Protein AF-A0A1M5IDE4-F1 (afdb_monomer_lite)

InterPro domains:
  IPR010998 Integrase/recombinase, N-terminal [G3DSA:1.10.150.130] (1-91)
  IPR011010 DNA breaking-rejoining enzyme, catalytic core [SSF56349] (4-149)

Secondary structure (DSSP, 8-state):
---BHHHHHHHHHH-SSSTTTTS-HHHHHHHHHHHHHHHHHHTTSBGGG--HHHHHHHHHHHTTTT-HHHHHHHHHHHHHHHHHHHHTS--HHHHHHHHHHHT-----PPPP-----HHHHHHHHHHHHHTT--HHHHHHHHHHHHS---HHHHH-EEEEGGG--SS---EETTEEEESS-BGGGB-TT-EEEEEETTTTEEEEEEGGG-HHHHHHHHHHTTS-GGG--GGGS-SSSBS-B-TTTSSBPPHHHHHHHHHHHHHHTT--TT--GGGGGGSEEEEEETTEEEEEE--PPTT----

pLDDT: mean 89.07, std 15.91, range [25.56, 98.5]

Radius of gyration: 23.45 Å; chains: 1; bounding box: 54×48×67 Å

Sequence (303 aa):
MALTIADLVAEYMADQDSTFQSLSYKVRVNNGRYLSRIARERGAMLVSDIKRRTLMHWYRQWSKEGKLPTGQAFVGQLRSIFRYGSLYLENVDCHRLSLILDGLKLEVSKARTVRMTSAQAEDIRNTARDVFGLDSIALAQAFQFELLLRQKDVIGEWIPEAEARNAEKIILNGRAWTAGLRWEEIDADLILRHATSARERHIEVDLKRAPMVLKELALLANVQVPALERTHLPASGPIILCELNAWPWFGFKFRRKWRHIADHVGVPRDIKNMDSRAGAKVVRIAGRDIRVFERHRPGQRHA

Organism: NCBI:txid1437360

Structure (mmCIF, N/CA/C/O backbone):
data_AF-A0A1M5IDE4-F1
#
_entry.id   AF-A0A1M5IDE4-F1
#
loop_
_atom_site.group_PDB
_atom_s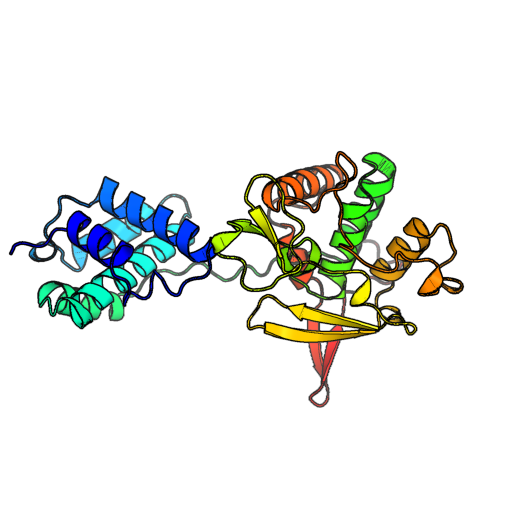ite.id
_atom_site.type_symbol
_atom_site.label_atom_id
_atom_site.label_alt_id
_atom_site.label_comp_id
_atom_site.label_asym_id
_atom_site.label_entity_id
_atom_site.label_seq_id
_atom_site.pdbx_PDB_ins_code
_atom_site.Cartn_x
_atom_site.Cartn_y
_atom_site.Cartn_z
_atom_site.occupancy
_atom_site.B_iso_or_equiv
_atom_site.auth_seq_id
_atom_site.auth_comp_id
_atom_site.auth_asym_id
_atom_site.auth_atom_id
_atom_site.pdbx_PDB_model_num
ATOM 1 N N . MET A 1 1 ? -25.398 -6.811 31.374 1.00 60.44 1 MET A N 1
ATOM 2 C CA . MET A 1 1 ? -24.128 -7.511 31.670 1.00 60.44 1 MET A CA 1
ATOM 3 C C . MET A 1 1 ? -22.999 -6.498 31.678 1.00 60.44 1 MET A C 1
ATOM 5 O O . MET A 1 1 ? -23.071 -5.531 30.928 1.00 60.44 1 MET A O 1
ATOM 9 N N . ALA A 1 2 ? -22.008 -6.677 32.551 1.00 83.69 2 ALA A N 1
ATOM 10 C CA . ALA A 1 2 ? -20.840 -5.806 32.596 1.00 83.69 2 ALA A CA 1
ATOM 11 C C . ALA A 1 2 ? -19.947 -6.129 31.388 1.00 83.69 2 ALA A C 1
ATOM 13 O O . ALA A 1 2 ? -19.361 -7.204 31.330 1.00 83.69 2 ALA A O 1
ATOM 14 N N . LEU A 1 3 ? -19.920 -5.234 30.400 1.00 94.94 3 LEU A N 1
ATOM 15 C CA . LEU A 1 3 ? -19.194 -5.433 29.147 1.00 94.94 3 LEU A CA 1
ATOM 16 C C . LEU A 1 3 ? -17.729 -5.027 29.330 1.00 94.94 3 LEU A C 1
ATOM 18 O O . LEU A 1 3 ? -17.458 -3.905 29.771 1.00 94.94 3 LEU A O 1
ATOM 22 N N . THR A 1 4 ? -16.786 -5.905 28.989 1.00 98.19 4 THR A N 1
ATOM 23 C CA . THR A 1 4 ? -15.357 -5.565 28.974 1.00 98.19 4 THR A CA 1
ATOM 24 C C . THR A 1 4 ? -14.901 -5.092 27.591 1.00 98.19 4 THR A C 1
ATOM 26 O O . THR A 1 4 ? -15.592 -5.247 26.583 1.00 98.19 4 THR A O 1
ATOM 29 N N . ILE A 1 5 ? -13.699 -4.516 27.513 1.00 98.12 5 ILE A N 1
ATOM 30 C CA . ILE A 1 5 ? -13.078 -4.177 26.224 1.00 98.12 5 ILE A CA 1
ATOM 31 C C . ILE A 1 5 ? -12.775 -5.428 25.393 1.00 98.12 5 ILE A C 1
ATOM 33 O O . ILE A 1 5 ? -12.861 -5.365 24.167 1.00 98.12 5 ILE A O 1
ATOM 37 N N . ALA A 1 6 ? -12.402 -6.542 26.028 1.00 98.06 6 ALA A N 1
ATOM 38 C CA . ALA A 1 6 ? -12.144 -7.788 25.312 1.00 98.06 6 ALA A CA 1
ATOM 39 C C . ALA A 1 6 ? -13.419 -8.315 24.643 1.00 98.06 6 ALA A C 1
ATOM 41 O O . ALA A 1 6 ? -13.372 -8.637 23.456 1.00 98.06 6 ALA A O 1
ATOM 42 N N . ASP A 1 7 ? -14.538 -8.310 25.370 1.00 97.69 7 ASP A N 1
ATOM 43 C CA . ASP A 1 7 ? -15.842 -8.745 24.857 1.00 97.69 7 ASP A CA 1
ATOM 44 C C . ASP A 1 7 ? -16.267 -7.877 23.670 1.00 97.69 7 ASP A C 1
ATOM 46 O O . ASP A 1 7 ? -16.535 -8.386 22.585 1.00 97.69 7 ASP A O 1
ATOM 50 N N . LEU A 1 8 ? -16.198 -6.549 23.824 1.00 97.62 8 LEU A N 1
ATOM 51 C CA . LEU A 1 8 ? -16.578 -5.614 22.767 1.00 97.62 8 LEU A CA 1
ATOM 52 C C . LEU A 1 8 ? -15.719 -5.769 21.499 1.00 97.62 8 LEU A C 1
ATOM 54 O O . LEU A 1 8 ? -16.224 -5.648 20.383 1.00 97.62 8 LEU A O 1
ATOM 58 N N . VAL A 1 9 ? -14.414 -6.021 21.649 1.00 98.31 9 VAL A N 1
ATOM 59 C CA . VAL A 1 9 ? -13.530 -6.295 20.506 1.00 98.31 9 VAL A CA 1
ATOM 60 C C . VAL A 1 9 ? -13.901 -7.615 19.832 1.00 98.31 9 VAL A C 1
ATOM 62 O O . VAL A 1 9 ? -13.928 -7.666 18.602 1.00 98.31 9 VAL A O 1
ATOM 65 N N . ALA A 1 10 ? -14.163 -8.666 20.613 1.00 97.81 10 ALA A N 1
ATOM 66 C CA . ALA A 1 10 ? -14.532 -9.975 20.089 1.00 97.81 10 ALA A CA 1
ATOM 67 C C . ALA A 1 10 ? -15.847 -9.906 19.302 1.00 97.81 10 ALA A C 1
ATOM 69 O O . ALA A 1 10 ? -15.882 -10.355 18.157 1.00 97.81 10 ALA A O 1
ATOM 70 N N . GLU A 1 11 ? -16.874 -9.263 19.860 1.00 97.31 11 GLU A N 1
ATOM 71 C CA . GLU A 1 11 ? -18.164 -9.068 19.193 1.00 97.31 11 GLU A CA 1
ATOM 72 C C . GLU A 1 11 ? -18.013 -8.247 17.909 1.00 97.31 11 GLU A C 1
ATOM 74 O O . GLU A 1 11 ? -18.415 -8.703 16.843 1.00 97.31 11 GLU A O 1
ATOM 79 N N . TYR A 1 12 ? -17.321 -7.102 17.957 1.00 98.00 12 TYR A N 1
ATOM 80 C CA . TYR A 1 12 ? -17.088 -6.277 16.765 1.00 98.00 12 TYR A CA 1
ATOM 81 C C . TYR A 1 12 ? -16.360 -7.032 15.641 1.00 98.00 12 TYR A C 1
ATOM 83 O O . TYR A 1 12 ? -16.606 -6.790 14.460 1.00 98.00 12 TYR A O 1
ATOM 91 N N . MET A 1 13 ? -15.432 -7.929 15.979 1.00 97.25 13 MET A N 1
ATOM 92 C CA . MET A 1 13 ? -14.679 -8.702 14.988 1.00 97.25 13 MET A CA 1
ATOM 93 C C . MET A 1 13 ? -15.433 -9.923 14.449 1.00 97.25 13 MET A C 1
ATOM 95 O O . MET A 1 13 ? -15.042 -10.428 13.395 1.00 97.25 13 MET A O 1
ATOM 99 N N . ALA A 1 14 ? -16.448 -10.414 15.162 1.00 96.38 14 ALA A N 1
ATOM 100 C CA . ALA A 1 14 ? -17.212 -11.607 14.802 1.00 96.38 14 ALA A CA 1
ATOM 101 C C . ALA A 1 14 ? -18.548 -11.280 14.121 1.00 96.38 14 ALA A C 1
ATOM 103 O O . ALA A 1 14 ? -18.987 -12.044 13.264 1.00 96.38 14 ALA A O 1
ATOM 104 N N . ASP A 1 15 ? -19.167 -10.152 14.471 1.00 95.69 15 ASP A N 1
ATOM 105 C CA . ASP A 1 15 ? -20.453 -9.734 13.918 1.00 95.69 15 ASP A CA 1
ATOM 106 C C . ASP A 1 15 ? -20.342 -9.460 12.406 1.00 95.69 15 ASP A C 1
ATOM 108 O O . ASP A 1 15 ? -19.394 -8.814 11.946 1.00 95.69 15 ASP A O 1
ATOM 112 N N . GLN A 1 16 ? -21.303 -9.993 11.645 1.00 93.88 16 GLN A N 1
ATOM 113 C CA . GLN A 1 16 ? -21.425 -9.860 10.194 1.00 93.88 16 GLN A CA 1
ATOM 114 C C . GLN A 1 16 ? -21.826 -8.446 9.764 1.00 93.88 16 GLN A C 1
ATOM 116 O O . GLN A 1 16 ? -21.365 -7.977 8.721 1.00 93.88 16 GLN A O 1
ATOM 121 N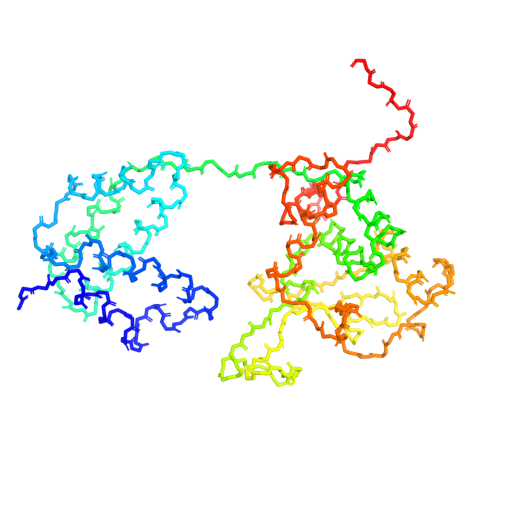 N . ASP A 1 17 ? -22.610 -7.752 10.590 1.00 91.75 17 ASP A N 1
ATOM 122 C CA . ASP A 1 17 ? -23.108 -6.400 10.320 1.00 91.75 17 ASP A CA 1
ATOM 123 C C . ASP A 1 17 ? -22.104 -5.314 10.733 1.00 91.75 17 ASP A C 1
ATOM 125 O O . ASP A 1 17 ? -22.250 -4.123 10.429 1.00 91.75 17 ASP A O 1
ATOM 129 N N . SER A 1 18 ? -21.020 -5.713 11.399 1.00 94.94 18 SER A N 1
ATOM 130 C CA . SER A 1 18 ? -19.983 -4.789 11.819 1.00 94.94 18 SER A CA 1
ATOM 131 C C . SER A 1 18 ? -19.214 -4.218 10.623 1.00 94.94 18 SER A C 1
ATOM 133 O O . SER A 1 18 ? -18.917 -4.874 9.616 1.00 94.94 18 SER A O 1
ATOM 135 N N . THR A 1 19 ? -18.773 -2.965 10.759 1.00 93.25 19 THR A N 1
ATOM 136 C CA . THR A 1 19 ? -17.941 -2.332 9.729 1.00 93.25 19 THR A CA 1
ATOM 137 C C . THR A 1 19 ? -16.583 -3.011 9.558 1.00 93.25 19 THR A C 1
ATOM 139 O O . THR A 1 19 ? -15.902 -2.721 8.580 1.00 93.25 19 THR A O 1
ATOM 142 N N . PHE A 1 20 ? -16.183 -3.924 10.450 1.00 95.38 20 PHE A N 1
ATOM 143 C CA . PHE A 1 20 ? -14.960 -4.707 10.310 1.00 95.38 20 PHE A CA 1
ATOM 144 C C . PHE A 1 20 ? -15.027 -5.679 9.126 1.00 95.38 20 PHE A C 1
ATOM 146 O O . PHE A 1 20 ? -14.033 -5.820 8.408 1.00 95.38 20 PHE A O 1
ATOM 153 N N . GLN A 1 21 ? -16.183 -6.311 8.890 1.00 92.88 21 GLN A N 1
ATOM 154 C CA . GLN A 1 21 ? -16.330 -7.332 7.844 1.00 92.88 21 GLN A CA 1
ATOM 155 C C . GLN A 1 21 ? -16.326 -6.741 6.438 1.00 92.88 21 GLN A C 1
ATOM 157 O O . GLN A 1 21 ? -15.801 -7.350 5.507 1.00 92.88 21 GLN A O 1
ATOM 162 N N . SER A 1 22 ? -16.835 -5.516 6.286 1.00 89.94 22 SER A N 1
ATOM 163 C CA . SER A 1 22 ? -16.846 -4.803 5.002 1.00 89.94 22 SER A CA 1
ATOM 164 C C . SER A 1 22 ? -15.476 -4.241 4.594 1.00 89.94 22 SER A C 1
ATOM 166 O O . SER A 1 22 ? -15.304 -3.777 3.464 1.00 89.94 22 SER A O 1
ATOM 168 N N . LEU A 1 23 ? -14.470 -4.291 5.477 1.00 91.19 23 LEU A N 1
ATOM 169 C CA . LEU A 1 23 ? -13.113 -3.852 5.158 1.00 91.19 23 LEU A CA 1
ATOM 170 C C . LEU A 1 23 ? -12.451 -4.790 4.148 1.00 91.19 23 LEU A C 1
ATOM 172 O O . LEU A 1 23 ? -12.549 -6.014 4.239 1.00 91.19 23 LEU A O 1
ATOM 176 N N . SER A 1 24 ? -11.647 -4.213 3.252 1.00 87.69 24 SER A N 1
ATOM 177 C CA . SER A 1 24 ? -10.753 -5.009 2.412 1.00 87.69 24 SER A CA 1
ATOM 178 C C . SER A 1 24 ? -9.783 -5.825 3.268 1.00 87.69 24 SER A C 1
ATOM 180 O O . SER A 1 24 ? -9.351 -5.364 4.331 1.00 87.69 24 SER A O 1
ATOM 182 N N . TYR A 1 25 ? -9.379 -7.003 2.778 1.00 90.25 25 TYR A N 1
ATOM 183 C CA . TYR A 1 25 ? -8.511 -7.944 3.497 1.00 90.25 25 TYR A CA 1
ATOM 184 C C . TYR A 1 25 ? -7.349 -7.260 4.226 1.00 90.25 25 TYR A C 1
ATOM 186 O O . TYR A 1 25 ? -7.129 -7.449 5.423 1.00 90.25 25 TYR A O 1
ATOM 194 N N . LYS A 1 26 ? -6.599 -6.408 3.515 1.00 88.50 26 LYS A N 1
ATOM 195 C CA . LYS A 1 26 ? -5.411 -5.762 4.078 1.00 88.50 26 LYS A CA 1
ATOM 196 C C . LYS A 1 26 ? -5.749 -4.799 5.212 1.00 88.50 26 LYS A C 1
ATOM 198 O O . LYS A 1 26 ? -5.001 -4.726 6.189 1.00 88.50 26 LYS A O 1
ATOM 203 N N . VAL A 1 27 ? -6.842 -4.052 5.070 1.00 90.69 27 VAL A N 1
ATOM 204 C CA . VAL A 1 27 ? -7.313 -3.120 6.097 1.00 90.69 27 VAL A CA 1
ATOM 205 C C . VAL A 1 27 ? -7.837 -3.907 7.295 1.00 90.69 27 VAL A C 1
ATOM 207 O O . VAL A 1 27 ? -7.457 -3.589 8.419 1.00 90.69 27 VAL A O 1
ATOM 210 N N . ARG A 1 28 ? -8.582 -4.993 7.063 1.00 94.69 28 ARG A N 1
ATOM 211 C CA . ARG A 1 28 ? -9.085 -5.888 8.110 1.00 94.69 28 ARG A CA 1
ATOM 212 C C . ARG A 1 28 ? -7.956 -6.525 8.921 1.00 94.69 28 ARG A C 1
ATOM 214 O O . ARG A 1 28 ? -7.947 -6.409 10.141 1.00 94.69 28 ARG A O 1
ATOM 221 N N . VAL A 1 29 ? -6.932 -7.085 8.270 1.00 93.94 29 VAL A N 1
ATOM 222 C CA . VAL A 1 29 ? -5.743 -7.643 8.949 1.00 93.94 29 VAL A CA 1
ATOM 223 C C . VAL A 1 29 ? -5.002 -6.581 9.766 1.00 93.94 29 VAL A C 1
ATOM 225 O O . VAL A 1 29 ? -4.573 -6.847 10.890 1.00 93.94 29 VAL A O 1
ATOM 228 N N . ASN A 1 30 ? -4.824 -5.376 9.219 1.00 93.44 30 ASN A N 1
ATOM 229 C CA . ASN A 1 30 ? -4.139 -4.299 9.932 1.00 93.44 30 ASN A CA 1
ATOM 230 C C . ASN A 1 30 ? -4.941 -3.832 11.155 1.00 93.44 30 ASN A C 1
ATOM 232 O O . ASN A 1 30 ? -4.374 -3.737 12.241 1.00 93.44 30 ASN A O 1
ATOM 236 N N . ASN A 1 31 ? -6.241 -3.582 10.994 1.00 95.75 31 ASN A N 1
ATOM 237 C CA . ASN A 1 31 ? -7.128 -3.177 12.085 1.00 95.75 31 ASN A CA 1
ATOM 238 C C . ASN A 1 31 ? -7.228 -4.274 13.148 1.00 95.75 31 ASN A C 1
ATOM 240 O O . ASN A 1 31 ? -7.077 -3.981 14.330 1.00 95.75 31 ASN A O 1
ATOM 244 N N . GLY A 1 32 ? -7.348 -5.537 12.731 1.00 97.12 32 GLY A N 1
ATOM 245 C CA . GLY A 1 32 ? -7.354 -6.702 13.613 1.00 97.12 32 GLY A CA 1
ATOM 246 C C . GLY A 1 32 ? -6.128 -6.746 14.524 1.00 97.12 32 GLY A C 1
ATOM 247 O O . GLY A 1 32 ? -6.265 -6.929 15.724 1.00 97.12 32 GLY A O 1
ATOM 248 N N . ARG A 1 33 ? -4.924 -6.450 14.011 1.00 96.94 33 ARG A N 1
ATOM 249 C CA . ARG A 1 33 ? -3.708 -6.372 14.848 1.00 96.94 33 ARG A CA 1
ATOM 250 C C . ARG A 1 33 ? -3.787 -5.291 15.928 1.00 96.94 33 ARG A C 1
ATOM 252 O O . ARG A 1 33 ? -3.301 -5.512 17.036 1.00 96.94 33 ARG A O 1
ATOM 259 N N . TYR A 1 34 ? -4.360 -4.128 15.616 1.00 97.56 34 TYR A N 1
ATOM 260 C CA . TYR A 1 34 ? -4.569 -3.074 16.611 1.00 97.56 34 TYR A CA 1
ATOM 261 C C . TYR A 1 34 ? -5.622 -3.489 17.642 1.00 97.56 34 TYR A C 1
ATOM 263 O O . TYR A 1 34 ? -5.378 -3.335 18.835 1.00 97.56 34 TYR A O 1
ATOM 271 N N . LEU A 1 35 ? -6.739 -4.065 17.197 1.00 98.19 35 LEU A N 1
ATOM 272 C CA . LEU A 1 35 ? -7.820 -4.558 18.053 1.00 98.19 35 LEU A CA 1
ATOM 273 C C . LEU A 1 35 ? -7.338 -5.660 19.004 1.00 98.19 35 LEU A C 1
ATOM 275 O O . LEU A 1 35 ? -7.503 -5.530 20.214 1.00 98.19 35 LEU A O 1
ATOM 279 N N . SER A 1 36 ? -6.630 -6.676 18.501 1.00 97.88 36 SER A N 1
ATOM 280 C CA . SER A 1 36 ? -6.033 -7.728 19.336 1.00 97.88 36 SER A CA 1
ATOM 281 C C . SER A 1 36 ? -5.052 -7.158 20.359 1.00 97.88 36 SER A C 1
ATOM 283 O O . SER A 1 36 ? -4.966 -7.643 21.485 1.00 97.88 36 SER A O 1
ATOM 285 N N . ARG A 1 37 ? -4.308 -6.106 19.999 1.00 97.81 37 ARG A N 1
ATOM 286 C CA . ARG A 1 37 ? -3.399 -5.439 20.932 1.00 97.81 37 ARG A CA 1
ATOM 287 C C . ARG A 1 37 ? -4.147 -4.623 21.992 1.00 97.81 37 ARG A C 1
ATOM 289 O O . ARG A 1 37 ? -3.724 -4.658 23.144 1.00 97.81 37 ARG A O 1
ATOM 296 N N . ILE A 1 38 ? -5.249 -3.955 21.641 1.00 98.00 38 ILE A N 1
ATOM 297 C CA . ILE A 1 38 ? -6.144 -3.297 22.610 1.00 98.00 38 ILE A CA 1
ATOM 298 C C . ILE A 1 38 ? -6.707 -4.335 23.584 1.00 98.00 38 ILE A C 1
ATOM 300 O O . ILE A 1 38 ? -6.569 -4.152 24.790 1.00 98.00 38 ILE A O 1
ATOM 304 N N . ALA A 1 39 ? -7.267 -5.436 23.079 1.00 97.81 39 ALA A N 1
ATOM 305 C CA . ALA A 1 39 ? -7.816 -6.508 23.906 1.00 97.81 39 ALA A CA 1
ATOM 306 C C . ALA A 1 39 ? -6.749 -7.107 24.837 1.00 97.81 39 ALA A C 1
ATOM 308 O O . ALA A 1 39 ? -6.981 -7.268 26.028 1.00 97.81 39 ALA A O 1
ATOM 309 N N . ARG A 1 40 ? -5.530 -7.342 24.343 1.00 97.75 40 ARG A N 1
ATOM 310 C CA . ARG A 1 40 ? -4.435 -7.848 25.183 1.00 97.75 40 ARG A CA 1
ATOM 311 C C . ARG A 1 40 ? -4.004 -6.864 26.274 1.00 97.75 40 ARG A C 1
ATOM 313 O O . ARG A 1 40 ? -3.716 -7.277 27.387 1.00 97.75 40 ARG A O 1
ATOM 320 N N . GLU A 1 41 ? -3.888 -5.575 25.956 1.00 97.06 41 GLU A N 1
ATOM 321 C CA . GLU A 1 41 ? -3.358 -4.576 26.897 1.00 97.06 41 GLU A CA 1
ATOM 322 C C . GLU A 1 41 ? -4.419 -4.035 27.867 1.00 97.06 41 GLU A C 1
ATOM 324 O O . GLU A 1 41 ? -4.071 -3.611 28.970 1.00 97.06 41 GLU A O 1
ATOM 329 N N . ARG A 1 42 ? -5.688 -3.972 27.447 1.00 97.44 42 ARG A N 1
ATOM 330 C CA . ARG A 1 42 ? -6.784 -3.267 28.139 1.00 97.44 42 ARG A CA 1
ATOM 331 C C . ARG A 1 42 ? -8.072 -4.088 28.250 1.00 97.44 42 ARG A C 1
ATOM 333 O O . ARG A 1 42 ? -9.069 -3.558 28.725 1.00 97.44 42 ARG A O 1
ATOM 340 N N . GLY A 1 43 ? -8.058 -5.353 27.834 1.00 96.31 43 GLY A N 1
ATOM 341 C CA . GLY A 1 43 ? -9.253 -6.183 27.678 1.00 96.31 43 GLY A CA 1
ATOM 342 C C . GLY A 1 43 ? -10.062 -6.392 28.947 1.00 96.31 43 GLY A C 1
ATOM 343 O O . GLY A 1 43 ? -11.276 -6.326 28.876 1.00 96.31 43 GLY A O 1
ATOM 344 N N . ALA A 1 44 ? -9.406 -6.557 30.099 1.00 97.25 44 ALA A N 1
ATOM 345 C CA . ALA A 1 44 ? -10.079 -6.788 31.381 1.00 97.25 44 ALA A CA 1
ATOM 346 C C . ALA A 1 44 ? -10.819 -5.555 31.938 1.00 97.25 44 ALA A C 1
ATOM 348 O O . ALA A 1 44 ? -11.502 -5.655 32.952 1.00 97.25 44 ALA A O 1
ATOM 349 N N . MET A 1 45 ? -10.657 -4.377 31.325 1.00 97.25 45 MET A N 1
ATOM 350 C CA . MET A 1 45 ? -11.317 -3.165 31.798 1.00 97.25 45 MET A CA 1
ATOM 351 C C . MET A 1 45 ? -12.794 -3.174 31.406 1.00 97.25 45 MET A C 1
ATOM 353 O O . MET A 1 45 ? -13.120 -3.349 30.230 1.00 97.25 45 MET A O 1
ATOM 357 N N . LEU A 1 46 ? -13.668 -2.921 32.382 1.00 97.88 46 LEU A N 1
ATOM 358 C CA . LEU A 1 46 ? -15.084 -2.684 32.132 1.00 97.88 46 LEU A CA 1
ATOM 359 C C . LEU A 1 46 ? -15.268 -1.389 31.348 1.00 97.88 46 LEU A C 1
ATOM 361 O O . LEU A 1 46 ? -14.664 -0.361 31.663 1.00 97.88 46 LEU A O 1
ATOM 365 N N . VAL A 1 47 ? -16.138 -1.423 30.343 1.00 97.44 47 VAL A N 1
ATOM 366 C CA . VAL A 1 47 ? -16.457 -0.253 29.516 1.00 97.44 47 VAL A CA 1
ATOM 367 C C . VAL A 1 47 ? -17.024 0.885 30.383 1.00 97.44 47 VAL A C 1
ATOM 369 O O . VAL A 1 47 ? -16.670 2.051 30.184 1.00 97.44 47 VAL A O 1
ATOM 372 N N . SER A 1 48 ? -17.799 0.551 31.419 1.00 97.44 48 SER A N 1
ATOM 373 C CA . SER A 1 48 ? -18.342 1.496 32.405 1.00 97.44 48 SER A CA 1
ATOM 374 C C . SER A 1 48 ? -17.270 2.292 33.157 1.00 97.44 48 SER A C 1
ATOM 376 O O . SER A 1 48 ? -17.450 3.480 33.431 1.00 97.44 48 SER A O 1
ATOM 378 N N . ASP A 1 49 ? -16.111 1.687 33.422 1.00 97.56 49 ASP A N 1
ATOM 379 C CA . ASP A 1 49 ? -15.041 2.304 34.217 1.00 97.56 49 ASP A CA 1
ATOM 380 C C . ASP A 1 49 ? -14.179 3.274 33.400 1.00 97.56 49 ASP A C 1
ATOM 382 O O . ASP A 1 49 ? -13.387 4.059 33.942 1.00 97.56 49 ASP A O 1
ATOM 386 N N . ILE A 1 50 ? -14.330 3.261 32.075 1.00 97.75 50 ILE A N 1
ATOM 387 C CA . ILE A 1 50 ? -13.536 4.094 31.183 1.00 97.75 50 ILE A CA 1
ATOM 388 C C . ILE A 1 50 ? -14.031 5.537 31.255 1.00 97.75 50 ILE A C 1
ATOM 390 O O . ILE A 1 50 ? -15.190 5.874 30.996 1.00 97.75 50 ILE A O 1
ATOM 394 N N . LYS A 1 51 ? -13.096 6.436 31.562 1.00 96.44 51 LYS A N 1
ATOM 395 C CA . LYS A 1 51 ? -13.317 7.883 31.620 1.00 96.44 51 LYS A CA 1
ATOM 396 C C . LYS A 1 51 ? -12.448 8.583 30.582 1.00 96.44 51 LYS A C 1
ATOM 398 O O . LYS A 1 51 ? -11.450 8.046 30.101 1.00 96.44 51 LYS A O 1
ATOM 403 N N . ARG A 1 52 ? -12.750 9.855 30.309 1.00 96.06 52 ARG A N 1
ATOM 404 C CA . ARG A 1 52 ? -11.926 10.715 29.439 1.00 96.06 52 ARG A CA 1
ATOM 405 C C . ARG A 1 52 ? -10.438 10.693 29.816 1.00 96.06 52 ARG A C 1
ATOM 407 O O . ARG A 1 52 ? -9.581 10.645 28.937 1.00 96.06 52 ARG A O 1
ATOM 414 N N . ARG A 1 53 ? -10.125 10.717 31.119 1.00 96.25 53 ARG A N 1
ATOM 415 C CA . ARG A 1 53 ? -8.740 10.661 31.621 1.00 96.25 53 ARG A CA 1
ATOM 416 C C . ARG A 1 53 ? -8.050 9.344 31.253 1.00 96.25 53 ARG A C 1
ATOM 418 O O . ARG A 1 53 ? -6.893 9.381 30.848 1.00 96.25 53 ARG A O 1
ATOM 425 N N . THR A 1 54 ? -8.768 8.224 31.321 1.00 97.06 54 THR A N 1
ATOM 426 C CA . THR A 1 54 ? -8.284 6.897 30.916 1.00 97.06 54 THR A CA 1
ATOM 427 C C . THR A 1 54 ? -7.894 6.885 29.439 1.00 97.06 54 THR A C 1
ATOM 429 O O . THR A 1 54 ? -6.765 6.541 29.100 1.00 97.06 54 THR A O 1
ATOM 432 N N . LEU A 1 55 ? -8.782 7.369 28.564 1.00 96.94 55 LEU A N 1
ATOM 433 C CA . LEU A 1 55 ? -8.538 7.440 27.118 1.00 96.94 55 LEU A CA 1
ATOM 434 C C . LEU A 1 55 ? -7.338 8.335 26.776 1.00 96.94 55 LEU A C 1
ATOM 436 O O . LEU A 1 55 ? -6.491 7.965 25.963 1.00 96.94 55 LEU A O 1
ATOM 440 N N . MET A 1 56 ? -7.222 9.490 27.437 1.00 95.81 56 MET A N 1
ATOM 441 C CA . MET A 1 56 ? -6.084 10.395 27.249 1.00 95.81 56 MET A CA 1
ATOM 442 C C . MET A 1 56 ? -4.769 9.771 27.733 1.00 95.81 56 MET A C 1
ATOM 444 O O . MET A 1 56 ? -3.723 9.957 27.110 1.00 95.81 56 MET A O 1
ATOM 448 N N . HIS A 1 57 ? -4.810 9.011 28.829 1.00 95.75 57 HIS A N 1
ATOM 449 C CA . HIS A 1 57 ? -3.651 8.282 29.328 1.00 95.75 57 HIS A CA 1
ATOM 450 C C . HIS A 1 57 ? -3.192 7.208 28.333 1.00 95.75 57 HIS A C 1
ATOM 452 O O . HIS A 1 57 ? -2.006 7.155 28.005 1.00 95.75 57 HIS A O 1
ATOM 458 N N . TRP A 1 58 ? -4.118 6.414 27.789 1.00 96.56 58 TRP A N 1
ATOM 459 C CA . TRP A 1 58 ? -3.804 5.415 26.764 1.00 96.56 58 TRP A CA 1
ATOM 460 C C . TRP A 1 58 ? -3.227 6.048 25.504 1.00 96.56 58 TRP A C 1
ATOM 462 O O . TRP A 1 58 ? -2.179 5.618 25.026 1.00 96.56 58 TRP A O 1
ATOM 472 N N . TYR A 1 59 ? -3.848 7.125 25.015 1.00 95.69 59 TYR A N 1
ATOM 473 C CA . TYR A 1 59 ? -3.336 7.860 23.865 1.00 95.69 59 TYR A CA 1
ATOM 474 C C . TYR A 1 59 ? -1.889 8.320 24.080 1.00 95.69 59 TYR A C 1
ATOM 476 O O . TYR A 1 59 ? -1.033 8.086 23.224 1.00 95.69 59 TYR A O 1
ATOM 484 N N . ARG A 1 60 ? -1.589 8.926 25.237 1.00 94.81 60 ARG A N 1
ATOM 485 C CA . ARG A 1 60 ? -0.227 9.360 25.580 1.00 94.81 60 ARG A CA 1
ATOM 486 C C . ARG A 1 60 ? 0.746 8.188 25.614 1.00 94.81 60 ARG A C 1
ATOM 488 O O . ARG A 1 60 ? 1.839 8.316 25.078 1.00 94.81 60 ARG A O 1
ATOM 495 N N . GLN A 1 61 ? 0.358 7.053 26.199 1.00 95.50 61 GLN A N 1
ATOM 496 C CA . GLN A 1 61 ? 1.193 5.849 26.243 1.00 95.50 61 GLN A CA 1
ATOM 497 C C . GLN A 1 61 ? 1.501 5.301 24.848 1.00 95.50 61 GLN A C 1
ATOM 499 O O . GLN A 1 61 ? 2.659 5.015 24.549 1.00 95.50 61 GLN A O 1
ATOM 504 N N . TRP A 1 62 ? 0.494 5.190 23.983 1.00 95.62 62 TRP A N 1
ATOM 505 C CA . TRP A 1 62 ? 0.676 4.697 22.618 1.00 95.62 62 TRP A CA 1
ATOM 506 C C . TRP A 1 62 ? 1.418 5.677 21.705 1.00 95.62 62 TRP A C 1
ATOM 508 O O . TRP A 1 62 ? 1.997 5.253 20.706 1.00 95.62 62 TRP A O 1
ATOM 518 N N . SER A 1 63 ? 1.426 6.963 22.057 1.00 94.44 63 SER A N 1
ATOM 519 C CA . SER A 1 63 ? 2.087 8.028 21.295 1.00 94.44 63 SER A CA 1
ATOM 520 C C . SER A 1 63 ? 3.525 8.321 21.730 1.00 94.44 63 SER A C 1
ATOM 522 O O . SER A 1 63 ? 4.183 9.152 21.101 1.00 94.44 63 SER A O 1
ATOM 524 N N . LYS A 1 64 ? 4.029 7.664 22.786 1.00 91.81 64 LYS A N 1
ATOM 525 C CA . LYS A 1 64 ? 5.403 7.853 23.285 1.00 91.81 64 LYS A CA 1
ATOM 526 C C . LYS A 1 64 ? 6.441 7.644 22.176 1.00 91.81 64 LYS A C 1
ATOM 528 O O . LYS A 1 64 ? 6.206 6.893 21.231 1.00 91.81 64 LYS A O 1
ATOM 533 N N . GLU A 1 65 ? 7.601 8.291 22.316 1.00 88.31 65 GLU A N 1
ATOM 534 C CA . GLU A 1 65 ? 8.750 8.143 21.401 1.00 88.31 65 GLU A CA 1
ATOM 535 C C . GLU A 1 65 ? 8.421 8.505 19.939 1.00 88.31 65 GLU A C 1
ATOM 537 O O . GLU A 1 65 ? 8.839 7.831 19.000 1.00 88.31 65 GLU A O 1
ATOM 542 N N . GLY A 1 66 ? 7.608 9.546 19.732 1.00 81.81 66 GLY A N 1
ATOM 543 C CA . GLY A 1 66 ? 7.240 10.013 18.390 1.00 81.81 66 GLY A CA 1
ATOM 544 C C . GLY A 1 6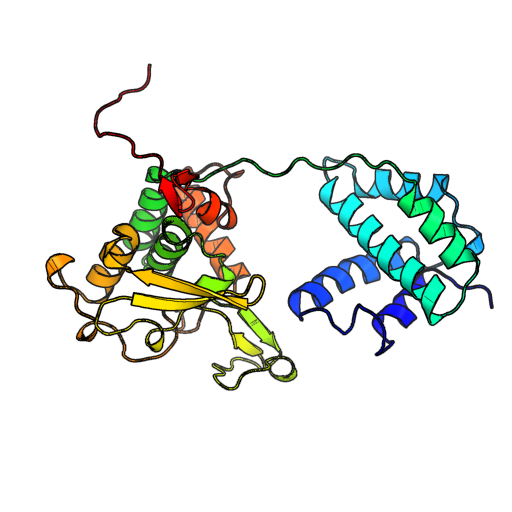6 ? 6.238 9.113 17.655 1.00 81.81 66 GLY A C 1
ATOM 545 O O . GLY A 1 66 ? 6.020 9.277 16.454 1.00 81.81 66 GLY A O 1
ATOM 546 N N . LYS A 1 67 ? 5.576 8.180 18.351 1.00 90.50 67 LYS A N 1
ATOM 547 C CA . LYS A 1 67 ? 4.606 7.236 17.767 1.00 90.50 67 LYS A CA 1
ATOM 548 C C . LYS A 1 67 ? 3.188 7.814 17.680 1.00 90.50 67 LYS A C 1
ATOM 550 O O . LYS A 1 67 ? 2.217 7.062 17.743 1.00 90.50 67 LYS A O 1
ATOM 555 N N . LEU A 1 68 ? 3.051 9.125 17.460 1.00 92.69 68 LEU A N 1
ATOM 556 C CA . LEU A 1 68 ? 1.755 9.803 17.286 1.00 92.69 68 LEU A CA 1
ATOM 557 C C . LEU A 1 68 ? 0.824 9.077 16.289 1.00 92.69 68 LEU A C 1
ATOM 559 O O . LEU A 1 68 ? -0.319 8.808 16.659 1.00 92.69 68 LEU A O 1
ATOM 563 N N . PRO A 1 69 ? 1.280 8.633 15.093 1.00 91.06 69 PRO A N 1
ATOM 564 C CA . PRO A 1 69 ? 0.416 7.887 14.171 1.00 91.06 69 PRO A CA 1
ATOM 565 C C . PRO A 1 69 ? -0.123 6.575 14.755 1.00 91.06 69 PRO A C 1
ATOM 567 O O . PRO A 1 69 ? -1.228 6.146 14.432 1.00 91.06 69 PRO A O 1
ATOM 570 N N . THR A 1 70 ? 0.653 5.925 15.627 1.00 93.69 70 THR A N 1
ATOM 571 C CA . THR A 1 70 ? 0.240 4.683 16.291 1.00 93.69 70 THR A CA 1
ATOM 572 C C . THR A 1 70 ? -0.838 4.967 17.330 1.00 93.69 70 THR A C 1
ATOM 574 O O . THR A 1 70 ? -1.862 4.289 17.334 1.00 93.69 70 THR A O 1
ATOM 577 N N . GLY A 1 71 ? -0.653 5.995 18.166 1.00 94.81 71 GLY A N 1
ATOM 578 C CA . GLY A 1 71 ? -1.676 6.430 19.120 1.00 94.81 71 GLY A CA 1
ATOM 579 C C . GLY A 1 71 ? -2.986 6.825 18.438 1.00 94.81 71 GLY A C 1
ATOM 580 O O . GLY A 1 71 ? -4.059 6.418 18.880 1.00 94.81 71 GLY A O 1
ATOM 581 N N . GLN A 1 72 ? -2.907 7.534 17.310 1.00 92.88 72 GLN A N 1
ATOM 582 C CA . GLN A 1 72 ? -4.074 7.863 16.490 1.00 92.88 72 GLN A CA 1
ATOM 583 C C . GLN A 1 72 ? -4.777 6.621 15.937 1.00 92.88 72 GLN A C 1
ATOM 585 O O . GLN A 1 72 ? -6.004 6.551 15.985 1.00 92.88 72 GLN A O 1
ATOM 590 N N . ALA A 1 73 ? -4.023 5.638 15.434 1.00 94.19 73 ALA A N 1
ATOM 591 C CA . ALA A 1 73 ? -4.595 4.398 14.918 1.00 94.19 73 ALA A CA 1
ATOM 592 C C . ALA A 1 73 ? -5.374 3.645 16.006 1.00 94.19 73 ALA A C 1
ATOM 594 O O . ALA A 1 73 ? -6.498 3.209 15.756 1.00 94.19 73 ALA A O 1
ATOM 595 N N . PHE A 1 74 ? -4.826 3.560 17.223 1.00 97.06 74 PHE A N 1
ATOM 596 C CA . PHE A 1 74 ? -5.523 2.953 18.356 1.00 97.06 74 PHE A CA 1
ATOM 597 C C . PHE A 1 74 ? -6.795 3.703 18.743 1.00 97.06 74 PHE A C 1
ATOM 599 O O . PHE A 1 74 ? -7.832 3.072 18.926 1.00 97.06 74 PHE A O 1
ATOM 606 N N . VAL A 1 75 ? -6.757 5.037 18.816 1.00 95.69 75 VAL A N 1
ATOM 607 C CA . VAL A 1 75 ? -7.975 5.817 19.086 1.00 95.69 75 VAL A CA 1
ATOM 608 C C . VAL A 1 75 ? -9.006 5.639 17.971 1.00 95.69 75 VAL A C 1
ATOM 610 O O . VAL A 1 75 ? -10.194 5.533 18.258 1.00 95.69 75 VAL A O 1
ATOM 613 N N . GLY A 1 76 ? -8.578 5.539 16.711 1.00 95.38 76 GLY A N 1
ATOM 614 C CA . GLY A 1 76 ? -9.465 5.206 15.596 1.00 95.38 76 GLY A CA 1
ATOM 615 C C . GLY A 1 76 ? -10.162 3.851 15.773 1.00 95.38 76 GLY A C 1
ATOM 616 O O . GLY A 1 76 ? -11.361 3.742 15.511 1.00 95.38 76 GLY A O 1
ATOM 617 N N . GLN A 1 77 ? -9.453 2.838 16.282 1.00 97.62 77 GLN A N 1
ATOM 618 C CA . GLN A 1 77 ? -10.071 1.550 16.617 1.00 97.62 77 GLN A CA 1
ATOM 619 C C . GLN A 1 77 ? -11.027 1.662 17.807 1.00 97.62 77 GLN A C 1
ATOM 621 O O . GLN A 1 77 ? -12.128 1.130 17.729 1.00 97.62 77 GLN A O 1
ATOM 626 N N . LEU A 1 78 ? -10.666 2.407 18.861 1.00 97.81 78 LEU A N 1
ATOM 627 C CA . LEU A 1 78 ? -11.565 2.663 19.995 1.00 97.81 78 LEU A CA 1
ATOM 628 C C . LEU A 1 78 ? -12.867 3.339 19.547 1.00 97.81 78 LEU A C 1
ATOM 630 O O . LEU A 1 78 ? -13.946 2.923 19.954 1.00 97.81 78 LEU A O 1
ATOM 634 N N . ARG A 1 79 ? -12.780 4.333 18.654 1.00 96.88 79 ARG A N 1
ATOM 635 C CA . ARG A 1 79 ? -13.966 4.953 18.044 1.00 96.88 79 ARG A CA 1
ATOM 636 C C . ARG A 1 79 ? -14.819 3.935 17.296 1.00 96.88 79 ARG A C 1
ATOM 638 O O . ARG A 1 79 ? -16.037 3.984 17.401 1.00 96.88 79 ARG A O 1
ATOM 645 N N . SER A 1 80 ? -14.188 3.025 16.557 1.00 96.56 80 SER A N 1
ATOM 646 C CA . SER A 1 80 ? -14.903 2.006 15.783 1.00 96.56 80 SER A CA 1
ATOM 647 C C . SER A 1 80 ? -15.669 1.048 16.700 1.00 96.56 80 SER A C 1
ATOM 649 O O . SER A 1 80 ? -16.869 0.873 16.511 1.00 96.56 80 SER A O 1
ATOM 651 N N . ILE A 1 81 ? -15.017 0.509 17.738 1.00 97.75 81 ILE A N 1
ATOM 652 C CA . ILE A 1 81 ? -15.655 -0.451 18.652 1.00 97.75 81 ILE A CA 1
ATOM 653 C C . ILE A 1 81 ? -16.708 0.200 19.557 1.00 97.75 81 ILE A C 1
ATOM 655 O O . ILE A 1 81 ? -17.757 -0.392 19.771 1.00 97.75 81 ILE A O 1
ATOM 659 N N . PHE A 1 82 ? -16.498 1.428 20.052 1.00 98.12 82 PHE A N 1
ATOM 660 C CA . PHE A 1 82 ? -17.510 2.105 20.877 1.00 98.12 82 PHE A CA 1
ATOM 661 C C . PHE A 1 82 ? -18.705 2.569 20.053 1.00 98.12 82 PHE A C 1
ATOM 663 O O . PHE A 1 82 ? -19.836 2.482 20.523 1.00 98.12 82 PHE A O 1
ATOM 670 N N . ARG A 1 83 ? -18.489 2.996 18.804 1.00 96.94 83 ARG A N 1
ATOM 671 C CA . ARG A 1 83 ? -19.601 3.285 17.898 1.00 96.94 83 ARG A CA 1
ATOM 672 C C . ARG A 1 83 ? -20.396 2.019 17.591 1.00 96.94 83 ARG A C 1
ATOM 674 O O . ARG A 1 83 ? -21.618 2.074 17.605 1.00 96.94 83 ARG A O 1
ATOM 681 N N . TYR A 1 84 ? -19.718 0.895 17.358 1.00 97.31 84 TYR A N 1
ATOM 682 C CA . TYR A 1 84 ? -20.376 -0.399 17.197 1.00 97.31 84 TYR A CA 1
ATOM 683 C C . TYR A 1 84 ? -21.202 -0.765 18.439 1.00 97.31 84 TYR A C 1
ATOM 685 O O . TYR A 1 84 ? -22.410 -0.940 18.328 1.00 97.31 84 TYR A O 1
ATOM 693 N N . GLY A 1 85 ? -20.597 -0.757 19.630 1.00 97.12 85 GLY A N 1
ATOM 694 C CA . GLY A 1 85 ? -21.304 -1.076 20.873 1.00 97.12 85 GLY A CA 1
ATOM 695 C C . GLY A 1 85 ? -22.455 -0.118 21.189 1.00 97.12 85 GLY A C 1
ATOM 696 O O . GLY A 1 85 ? -23.445 -0.518 21.788 1.00 97.12 85 GLY A O 1
ATOM 697 N N . SER A 1 86 ? -22.368 1.143 20.758 1.00 97.12 86 SER A N 1
ATOM 698 C CA . SER A 1 86 ? -23.467 2.100 20.901 1.00 97.12 86 SER A CA 1
ATOM 699 C C . SER A 1 86 ? -24.627 1.820 19.949 1.00 97.12 86 SER A C 1
ATOM 701 O O . SER A 1 86 ? -25.761 2.068 20.336 1.00 97.12 86 SER A O 1
ATOM 703 N N . LEU A 1 87 ? -24.349 1.429 18.702 1.00 95.69 87 LEU A N 1
ATOM 704 C CA . LEU A 1 87 ? -25.361 1.348 17.642 1.00 95.69 87 LEU A CA 1
ATOM 705 C C . LEU A 1 87 ? -25.969 -0.048 17.496 1.00 95.69 87 LEU A C 1
ATOM 707 O O . LEU A 1 87 ? -27.143 -0.142 17.174 1.00 95.69 87 LEU A O 1
ATOM 711 N N . TYR A 1 88 ? -25.180 -1.100 17.712 1.00 95.75 88 TYR A N 1
ATOM 712 C CA . TYR A 1 88 ? -25.597 -2.489 17.491 1.00 95.75 88 TYR A CA 1
ATOM 713 C C . TYR A 1 88 ? -25.881 -3.234 18.797 1.00 95.75 88 TYR A C 1
ATOM 715 O O . TYR A 1 88 ? -26.767 -4.077 18.836 1.00 95.75 88 TYR A O 1
ATOM 723 N N . LEU A 1 89 ? -25.168 -2.901 19.879 1.00 95.62 89 LEU A N 1
ATOM 724 C CA . LEU A 1 89 ? -25.405 -3.495 21.206 1.00 95.62 89 LEU A CA 1
ATOM 725 C C . LEU A 1 89 ? -26.244 -2.597 22.122 1.00 95.62 89 LEU A C 1
ATOM 727 O O . LEU A 1 89 ? -26.470 -2.947 23.279 1.00 95.62 89 LEU A O 1
ATOM 731 N N . GLU A 1 90 ? -26.614 -1.405 21.640 1.00 95.62 90 GLU A N 1
ATOM 732 C CA . GLU A 1 90 ? -27.375 -0.386 22.378 1.00 95.62 90 GLU A CA 1
ATOM 733 C C . GLU A 1 90 ? -26.796 -0.077 23.775 1.00 95.62 90 GLU A C 1
ATOM 735 O O . GLU A 1 90 ? -27.493 0.276 24.728 1.00 95.62 90 GLU A O 1
ATOM 740 N N . ASN A 1 91 ? -25.473 -0.205 23.923 1.00 96.94 91 ASN A N 1
ATOM 741 C CA . ASN A 1 91 ? -24.815 -0.070 25.211 1.00 96.94 91 ASN A CA 1
ATOM 742 C C . ASN A 1 91 ? -24.592 1.410 25.571 1.00 96.94 91 ASN A C 1
ATOM 744 O O . ASN A 1 91 ? -23.852 2.138 24.898 1.00 96.94 91 ASN A O 1
ATOM 748 N N . VAL A 1 92 ? -25.181 1.842 26.690 1.00 97.00 92 VAL A N 1
ATOM 749 C CA . VAL A 1 92 ? -25.148 3.238 27.165 1.00 97.00 92 VAL A CA 1
ATOM 750 C C . VAL A 1 92 ? -23.725 3.740 27.439 1.00 97.00 92 VAL A C 1
ATOM 752 O O . VAL A 1 92 ? -23.401 4.891 27.136 1.00 97.00 92 VAL A O 1
ATOM 755 N N . ASP A 1 93 ? -22.835 2.894 27.963 1.00 97.94 93 ASP A N 1
ATOM 756 C CA . ASP A 1 93 ? -21.446 3.291 28.204 1.00 97.94 93 ASP A CA 1
ATOM 757 C C . ASP A 1 93 ? -20.656 3.457 26.903 1.00 97.94 93 ASP A C 1
ATOM 759 O O . ASP A 1 93 ? -19.870 4.399 26.775 1.00 97.94 93 ASP A O 1
ATOM 763 N N . CYS A 1 94 ? -20.904 2.612 25.902 1.00 97.88 94 CYS A N 1
ATOM 764 C CA . CYS A 1 94 ? -20.341 2.779 24.562 1.00 97.88 94 CYS A CA 1
ATOM 765 C C . CYS A 1 94 ? -20.826 4.078 23.901 1.00 97.88 94 CYS A C 1
ATOM 767 O O . CYS A 1 94 ? -20.026 4.794 23.284 1.00 97.88 94 CYS A O 1
ATOM 769 N N . HIS A 1 95 ? -22.103 4.431 24.082 1.00 97.56 95 HIS A N 1
ATOM 770 C CA . HIS A 1 95 ? -22.652 5.708 23.626 1.00 97.56 95 HIS A CA 1
ATOM 771 C C . HIS A 1 95 ? -21.930 6.894 24.282 1.00 97.56 95 HIS A C 1
ATOM 773 O O . HIS A 1 95 ? -21.373 7.760 23.599 1.00 97.56 95 HIS A O 1
ATOM 779 N N . ARG A 1 96 ? -21.829 6.883 25.618 1.00 97.69 96 ARG A N 1
ATOM 780 C CA . ARG A 1 96 ? -21.099 7.892 26.401 1.00 97.69 96 ARG A CA 1
ATOM 781 C C . ARG A 1 96 ? -19.644 8.032 25.946 1.00 97.69 96 ARG A C 1
ATOM 783 O O . ARG A 1 96 ? -19.140 9.148 25.812 1.00 97.69 96 ARG A O 1
ATOM 790 N N . LEU A 1 97 ? -18.945 6.920 25.723 1.00 97.94 97 LEU A N 1
ATOM 791 C CA . LEU A 1 97 ? -17.542 6.924 25.303 1.00 97.94 97 LEU A CA 1
ATOM 792 C C . LEU A 1 97 ? -17.346 7.429 23.873 1.00 97.94 97 LEU A C 1
ATOM 794 O O . LEU A 1 97 ? -16.347 8.106 23.615 1.00 97.94 97 LEU A O 1
ATOM 798 N N . SER A 1 98 ? -18.293 7.157 22.974 1.00 96.44 98 SER A N 1
ATOM 799 C CA . SER A 1 98 ? -18.285 7.700 21.612 1.00 96.44 98 SER A CA 1
ATOM 800 C C . SER A 1 98 ? -18.329 9.231 21.641 1.00 96.44 98 SER A C 1
ATOM 802 O O . SER A 1 98 ? -17.438 9.877 21.089 1.00 96.44 98 SER A O 1
ATOM 804 N N . LEU A 1 99 ? -19.249 9.812 22.422 1.00 96.19 99 LEU A N 1
ATOM 805 C CA . LEU A 1 99 ? -19.335 11.266 22.618 1.00 96.19 99 LEU A CA 1
ATOM 806 C C . LEU A 1 99 ? -18.050 11.856 23.224 1.00 96.19 99 LEU A C 1
ATOM 808 O O . LEU A 1 99 ? -17.563 12.903 22.791 1.00 96.19 99 LEU A O 1
ATOM 812 N N . ILE A 1 100 ? -17.457 11.175 24.213 1.00 96.44 100 ILE A N 1
ATOM 813 C CA . ILE A 1 100 ? -16.189 11.610 24.819 1.00 96.44 100 ILE A CA 1
ATOM 814 C C . ILE A 1 100 ? -15.056 11.632 23.782 1.00 96.44 100 ILE A C 1
ATOM 816 O O . ILE A 1 100 ? -14.259 12.574 23.787 1.00 96.44 100 ILE A O 1
ATOM 820 N N . LEU A 1 101 ? -14.949 10.608 22.928 1.00 94.31 101 LEU A N 1
ATOM 821 C CA . LEU A 1 101 ? -13.897 10.504 21.910 1.00 94.31 101 LEU A CA 1
ATOM 822 C C . LEU A 1 101 ? -14.060 11.502 20.763 1.00 94.31 101 LEU A C 1
ATOM 824 O O . LEU A 1 101 ? -13.046 11.920 20.189 1.00 94.31 101 LEU A O 1
ATOM 828 N N . ASP A 1 102 ? -15.290 11.883 20.434 1.00 91.31 102 ASP A N 1
ATOM 829 C CA . ASP A 1 102 ? -15.570 12.907 19.425 1.00 91.31 102 ASP A CA 1
ATOM 830 C C . ASP A 1 102 ? -15.142 14.297 19.911 1.00 91.31 102 ASP A C 1
ATOM 832 O O . ASP A 1 102 ? -14.525 15.058 19.167 1.00 91.31 102 ASP A O 1
ATOM 836 N N . GLY A 1 103 ? -15.342 14.595 21.199 1.00 89.75 103 GLY A N 1
ATOM 837 C CA . GLY A 1 103 ? -14.882 15.841 21.823 1.00 89.75 103 GLY A CA 1
ATOM 838 C C . GLY A 1 103 ? -13.383 15.892 22.163 1.00 89.75 103 GLY A C 1
ATOM 839 O O . GLY A 1 103 ? -12.897 16.898 22.697 1.00 89.75 103 GLY A O 1
ATOM 840 N N . LEU A 1 104 ? -12.624 14.818 21.922 1.00 90.12 104 LEU A N 1
ATOM 841 C CA . LEU A 1 104 ? -11.243 14.699 22.385 1.00 90.12 104 LEU A CA 1
ATOM 842 C C . LEU A 1 104 ? -10.253 15.314 21.382 1.00 90.12 104 LEU A C 1
ATOM 844 O O . LEU A 1 104 ? -10.039 14.802 20.284 1.00 90.12 104 LEU A O 1
ATOM 848 N N . LYS A 1 105 ? -9.595 16.405 21.792 1.00 88.50 105 LYS A N 1
ATOM 849 C CA . LYS A 1 105 ? -8.522 17.047 21.020 1.00 88.50 105 LYS A CA 1
ATOM 850 C C . LYS A 1 105 ? -7.215 16.277 21.196 1.00 88.50 105 LYS A C 1
ATOM 852 O O . LYS A 1 105 ? -6.607 16.315 22.266 1.00 88.50 105 LYS A O 1
ATOM 857 N N . LEU A 1 106 ? -6.807 15.579 20.142 1.00 89.25 106 LEU A N 1
ATOM 858 C CA . LEU A 1 106 ? -5.552 14.840 20.074 1.00 89.25 106 LEU A CA 1
ATOM 859 C C . LEU A 1 106 ? -4.530 15.605 19.249 1.00 89.25 106 LEU A C 1
ATOM 861 O O . LEU A 1 106 ? -4.870 16.196 18.226 1.00 89.25 106 LEU A O 1
ATOM 865 N N . GLU A 1 107 ? -3.274 15.554 19.678 1.00 87.44 107 GLU A N 1
ATOM 866 C CA . GLU A 1 107 ? -2.168 15.943 18.814 1.00 87.44 107 GLU A CA 1
ATOM 867 C C . GLU A 1 107 ? -2.165 15.040 17.576 1.00 87.44 107 GLU A C 1
ATOM 869 O O . GLU A 1 107 ? -2.423 13.841 17.668 1.00 87.44 107 GLU A O 1
ATOM 874 N N . VAL A 1 108 ? -1.915 15.605 16.400 1.00 83.06 108 VAL A N 1
ATOM 875 C CA . VAL A 1 108 ? -1.942 14.838 15.158 1.00 83.06 108 VAL A CA 1
ATOM 876 C C . VAL A 1 108 ? -0.607 14.912 14.447 1.00 83.06 108 VAL A C 1
ATOM 878 O O . VAL A 1 108 ? -0.016 15.984 14.329 1.00 83.06 108 VAL A O 1
ATOM 881 N N . SER A 1 109 ? -0.122 13.769 13.953 1.00 82.19 109 SER A N 1
ATOM 882 C CA . SER A 1 109 ? 1.089 13.771 13.137 1.00 82.19 109 SER A CA 1
ATOM 883 C C . SER A 1 109 ? 0.838 14.566 11.859 1.00 82.19 109 SER A C 1
ATOM 885 O O . SER A 1 109 ? -0.157 14.325 11.168 1.00 82.19 109 SER A O 1
ATOM 887 N N . LYS A 1 110 ? 1.751 15.478 11.521 1.00 82.94 110 LYS A N 1
ATOM 888 C CA . LYS A 1 110 ? 1.690 16.216 10.257 1.00 82.94 110 LYS A CA 1
ATOM 889 C C . LYS A 1 110 ? 1.797 15.253 9.076 1.00 82.94 110 LYS A C 1
ATOM 891 O O . LYS A 1 110 ? 2.511 14.249 9.133 1.00 82.94 110 LYS A O 1
ATOM 896 N N . ALA A 1 111 ? 1.090 15.576 7.995 1.00 78.94 111 ALA A N 1
ATOM 897 C CA . ALA A 1 111 ? 1.235 14.849 6.744 1.00 78.94 111 ALA A CA 1
ATOM 898 C C . ALA A 1 111 ? 2.694 14.926 6.269 1.00 78.94 111 ALA A C 1
ATOM 900 O O . ALA A 1 111 ? 3.333 15.975 6.358 1.00 78.94 111 ALA A O 1
ATOM 901 N N . ARG A 1 112 ? 3.220 13.806 5.768 1.00 81.69 112 ARG A N 1
ATOM 902 C CA . ARG A 1 112 ? 4.570 13.768 5.197 1.00 81.69 112 ARG A CA 1
ATOM 903 C C . ARG A 1 112 ? 4.587 14.600 3.914 1.00 81.69 112 ARG A C 1
ATOM 905 O O . ARG A 1 112 ? 3.757 14.381 3.037 1.00 81.69 112 ARG A O 1
ATOM 912 N N . THR A 1 113 ? 5.536 15.524 3.818 1.00 82.75 113 THR A N 1
ATOM 913 C CA . THR A 1 113 ? 5.752 16.401 2.652 1.00 82.75 113 THR A CA 1
ATOM 914 C C . THR A 1 113 ? 6.973 16.007 1.824 1.00 82.75 113 THR A C 1
ATOM 916 O O . THR A 1 113 ? 7.225 16.622 0.793 1.00 82.75 113 THR A O 1
ATOM 919 N N . VAL A 1 114 ? 7.709 14.986 2.269 1.00 86.62 114 VAL A N 1
ATOM 920 C CA . VAL A 1 114 ? 8.904 14.453 1.609 1.00 86.62 114 VAL A CA 1
ATOM 921 C C . VAL A 1 114 ? 8.551 13.928 0.217 1.00 86.62 114 VAL A C 1
ATOM 923 O O . VAL A 1 114 ? 7.544 13.235 0.042 1.00 86.62 114 VAL A O 1
ATOM 926 N N . ARG A 1 115 ? 9.390 14.257 -0.768 1.00 86.88 115 ARG A N 1
ATOM 927 C CA . ARG A 1 115 ? 9.237 13.862 -2.171 1.00 86.88 115 ARG A CA 1
ATOM 928 C C . ARG A 1 115 ? 10.542 13.279 -2.682 1.00 86.88 115 ARG A C 1
ATOM 930 O O . ARG A 1 115 ? 11.611 13.736 -2.294 1.00 86.88 115 ARG A O 1
ATOM 937 N N . MET A 1 116 ? 10.427 12.290 -3.558 1.00 91.00 116 MET A N 1
ATOM 938 C CA . MET A 1 116 ? 11.569 11.796 -4.316 1.00 91.00 116 MET A CA 1
ATOM 939 C C . MET A 1 116 ? 11.814 12.685 -5.535 1.00 91.00 116 MET A C 1
ATOM 941 O O . MET A 1 116 ? 10.857 13.079 -6.205 1.00 91.00 116 MET A O 1
ATOM 945 N N . THR A 1 117 ? 13.080 12.982 -5.819 1.00 92.00 117 THR A N 1
ATOM 946 C CA . THR A 1 117 ? 13.481 13.739 -7.010 1.00 92.00 117 THR A CA 1
ATOM 947 C C . THR A 1 117 ? 13.574 12.834 -8.241 1.00 92.00 117 THR A C 1
ATOM 949 O O . THR A 1 117 ? 13.636 11.608 -8.134 1.00 92.00 117 THR A O 1
ATOM 952 N N . SER A 1 118 ? 13.591 13.439 -9.430 1.00 90.94 118 SER A N 1
ATOM 953 C CA . SER A 1 118 ? 13.817 12.723 -10.693 1.00 90.94 118 SER A CA 1
ATOM 954 C C . SER A 1 118 ? 15.192 12.057 -10.738 1.00 90.94 118 SER A C 1
ATOM 956 O O . SER A 1 118 ? 15.268 10.893 -11.115 1.00 90.94 118 SER A O 1
ATOM 958 N N . ALA A 1 119 ? 16.236 12.750 -10.273 1.00 93.50 119 ALA A N 1
ATOM 959 C CA . ALA A 1 119 ? 17.591 12.208 -10.176 1.00 93.50 119 ALA A CA 1
ATOM 960 C C . ALA A 1 119 ? 17.639 10.954 -9.289 1.00 93.50 119 ALA A C 1
ATOM 962 O O . ALA A 1 119 ? 18.101 9.911 -9.726 1.00 93.50 119 ALA A O 1
ATOM 963 N N . GLN A 1 120 ? 17.034 11.003 -8.097 1.00 95.81 120 GLN A N 1
ATOM 964 C CA . GLN A 1 120 ? 16.961 9.838 -7.208 1.00 95.81 120 GLN A CA 1
ATOM 965 C C . GLN A 1 120 ? 16.207 8.662 -7.841 1.00 95.81 120 GLN A C 1
ATOM 967 O O . GLN A 1 120 ? 16.602 7.510 -7.675 1.00 95.81 120 GLN A O 1
ATOM 972 N N . ALA A 1 121 ? 15.108 8.932 -8.553 1.00 96.12 121 ALA A N 1
ATOM 973 C CA . ALA A 1 121 ? 14.368 7.889 -9.255 1.00 96.12 121 ALA A CA 1
ATOM 974 C C . ALA A 1 121 ? 15.203 7.262 -10.384 1.00 96.12 121 ALA A C 1
ATOM 976 O O . ALA A 1 121 ? 15.128 6.053 -10.593 1.00 96.12 121 ALA A O 1
ATOM 977 N N . GLU A 1 122 ? 15.997 8.064 -11.093 1.00 96.81 122 GLU A N 1
ATOM 978 C CA . GLU A 1 122 ? 16.896 7.608 -12.152 1.00 96.81 122 GLU A CA 1
ATOM 979 C C . GLU A 1 122 ? 18.075 6.797 -11.600 1.00 96.81 122 GLU A C 1
ATOM 981 O O . GLU A 1 122 ? 18.324 5.699 -12.095 1.00 96.81 122 GLU A O 1
ATOM 986 N N . ASP A 1 123 ? 18.706 7.252 -10.517 1.00 98.00 123 ASP A N 1
ATOM 987 C CA . ASP A 1 123 ? 19.774 6.521 -9.827 1.00 98.00 123 ASP A CA 1
ATOM 988 C C . ASP A 1 123 ? 19.279 5.157 -9.336 1.00 98.00 123 ASP A C 1
ATOM 990 O O . ASP A 1 123 ? 19.902 4.132 -9.606 1.00 98.00 123 ASP A O 1
ATOM 994 N N . ILE A 1 124 ? 18.104 5.109 -8.693 1.00 98.31 124 ILE A N 1
ATOM 995 C CA . ILE A 1 124 ? 17.492 3.843 -8.263 1.00 98.31 124 ILE A CA 1
ATOM 996 C C . ILE A 1 124 ? 17.272 2.909 -9.454 1.00 98.31 124 ILE A C 1
ATOM 998 O O . ILE A 1 124 ? 17.543 1.717 -9.336 1.00 98.31 124 ILE A O 1
ATOM 1002 N N . ARG A 1 125 ? 16.760 3.415 -10.581 1.00 98.25 125 ARG A N 1
ATOM 1003 C CA . ARG A 1 125 ? 16.489 2.600 -11.775 1.00 98.25 125 ARG A CA 1
ATOM 1004 C C . ARG A 1 125 ? 17.765 2.032 -12.377 1.00 98.25 125 ARG A C 1
ATOM 1006 O O . ARG A 1 125 ? 17.840 0.826 -12.596 1.00 98.25 125 ARG A O 1
ATOM 1013 N N . ASN A 1 126 ? 18.752 2.890 -12.617 1.00 98.06 126 ASN A N 1
ATOM 1014 C CA . ASN A 1 126 ? 20.021 2.488 -13.212 1.00 98.06 126 ASN A CA 1
ATOM 1015 C C . ASN A 1 126 ? 20.731 1.487 -12.294 1.00 98.06 126 ASN A C 1
ATOM 1017 O O . ASN A 1 126 ? 21.071 0.397 -12.725 1.00 98.06 126 ASN A O 1
ATOM 1021 N N . THR A 1 127 ? 20.839 1.771 -10.993 1.00 98.50 127 THR A N 1
ATOM 1022 C CA . THR A 1 127 ? 21.460 0.839 -10.043 1.00 98.50 127 THR A CA 1
ATOM 1023 C C . THR A 1 127 ? 20.683 -0.470 -9.902 1.00 98.50 127 THR A C 1
ATOM 1025 O O . THR A 1 127 ? 21.303 -1.530 -9.813 1.00 98.50 127 THR A O 1
ATOM 1028 N N . ALA A 1 128 ? 19.345 -0.440 -9.894 1.00 98.25 128 ALA A N 1
ATOM 1029 C CA . ALA A 1 128 ? 18.540 -1.659 -9.842 1.00 98.25 128 ALA A CA 1
ATOM 1030 C C . ALA A 1 128 ? 18.887 -2.606 -10.997 1.00 98.25 128 ALA A C 1
ATOM 1032 O O . ALA A 1 128 ? 19.119 -3.785 -10.742 1.00 98.25 128 ALA A O 1
ATOM 1033 N N . ARG A 1 129 ? 18.983 -2.089 -12.225 1.00 96.25 129 ARG A N 1
ATOM 1034 C CA . ARG A 1 129 ? 19.377 -2.868 -13.403 1.00 96.25 129 ARG A CA 1
ATOM 1035 C C . ARG A 1 129 ? 20.860 -3.225 -13.387 1.00 96.25 129 ARG A C 1
ATOM 1037 O O . ARG A 1 129 ? 21.210 -4.397 -13.324 1.00 96.25 129 ARG A O 1
ATOM 1044 N N . ASP A 1 130 ? 21.718 -2.215 -13.408 1.00 96.69 130 ASP A N 1
ATOM 1045 C CA . ASP A 1 130 ? 23.122 -2.361 -13.794 1.00 96.69 130 ASP A CA 1
ATOM 1046 C C . ASP A 1 130 ? 23.960 -3.039 -12.699 1.00 96.69 130 ASP A C 1
ATOM 1048 O O . ASP A 1 130 ? 24.929 -3.733 -12.993 1.00 96.69 130 ASP A O 1
ATOM 1052 N N . VAL A 1 131 ? 23.584 -2.858 -11.426 1.00 97.62 131 VAL A N 1
ATOM 1053 C CA . VAL A 1 131 ? 24.324 -3.408 -10.276 1.00 97.62 131 VAL A CA 1
ATOM 1054 C C . VAL A 1 131 ? 23.640 -4.646 -9.706 1.00 97.62 131 VAL A C 1
ATOM 1056 O O . VAL A 1 131 ? 24.312 -5.597 -9.308 1.00 97.62 131 VAL A O 1
ATOM 1059 N N . PHE A 1 132 ? 22.307 -4.641 -9.630 1.00 97.00 132 PHE A N 1
ATOM 1060 C CA . PHE A 1 132 ? 21.560 -5.706 -8.957 1.00 97.00 132 PHE A CA 1
ATOM 1061 C C . PHE A 1 132 ? 20.852 -6.684 -9.902 1.00 97.00 132 PHE A C 1
ATOM 1063 O O . PHE A 1 132 ? 20.385 -7.714 -9.412 1.00 97.00 132 PHE A O 1
ATOM 1070 N N . GLY A 1 133 ? 20.759 -6.399 -11.206 1.00 96.56 133 GLY A N 1
ATOM 1071 C CA . GLY A 1 133 ? 20.026 -7.236 -12.164 1.00 96.56 133 GLY A CA 1
ATOM 1072 C C . GLY A 1 133 ? 18.524 -7.320 -11.868 1.00 96.56 133 GLY A C 1
ATOM 1073 O O . GLY A 1 133 ? 17.918 -8.375 -12.026 1.00 96.56 133 GLY A O 1
ATOM 1074 N N . LEU A 1 134 ? 17.935 -6.242 -11.341 1.00 97.69 134 LEU A N 1
ATOM 1075 C CA . LEU A 1 134 ? 16.536 -6.153 -10.911 1.00 97.69 134 LEU A CA 1
ATOM 1076 C C . LEU A 1 134 ? 15.744 -5.192 -11.808 1.00 97.69 134 LEU A C 1
ATOM 1078 O O . LEU A 1 134 ? 15.253 -4.150 -11.352 1.00 97.69 134 LEU A O 1
ATOM 1082 N N . ASP A 1 135 ? 15.611 -5.556 -13.083 1.00 97.50 135 ASP A N 1
ATOM 1083 C CA . ASP A 1 135 ? 14.882 -4.796 -14.108 1.00 97.50 135 ASP A CA 1
ATOM 1084 C C . ASP A 1 135 ? 13.430 -4.505 -13.717 1.00 97.50 135 ASP A C 1
ATOM 1086 O O . ASP A 1 135 ? 12.915 -3.409 -13.939 1.00 97.50 135 ASP A O 1
ATOM 1090 N N . SER A 1 136 ? 12.766 -5.444 -13.046 1.00 98.12 136 SER A N 1
ATOM 1091 C CA . SER A 1 136 ? 11.394 -5.281 -12.565 1.00 98.12 136 SER A CA 1
ATOM 1092 C C . SER A 1 136 ? 11.262 -4.160 -11.536 1.00 98.12 136 SER A C 1
ATOM 1094 O O . SER A 1 136 ? 10.236 -3.477 -11.493 1.00 98.12 136 SER A O 1
ATOM 1096 N N . ILE A 1 137 ? 12.293 -3.923 -10.713 1.00 98.44 137 ILE A N 1
ATOM 1097 C CA . ILE A 1 137 ? 12.302 -2.807 -9.761 1.00 98.44 137 ILE A CA 1
ATOM 1098 C C . ILE A 1 137 ? 12.542 -1.490 -10.495 1.00 98.44 137 ILE A C 1
ATOM 1100 O O . ILE A 1 137 ? 11.888 -0.501 -10.153 1.00 98.44 137 ILE A O 1
ATOM 1104 N N . ALA A 1 138 ? 13.418 -1.469 -11.503 1.00 98.50 138 ALA A N 1
ATOM 1105 C CA . ALA A 1 138 ? 13.631 -0.291 -12.339 1.00 98.50 138 ALA A CA 1
ATOM 1106 C C . ALA A 1 138 ? 12.336 0.108 -13.076 1.00 98.50 138 ALA A C 1
ATOM 1108 O O . ALA A 1 138 ? 11.870 1.246 -12.957 1.00 98.50 138 ALA A O 1
ATOM 1109 N N . LEU A 1 139 ? 11.679 -0.852 -13.730 1.00 98.44 139 LEU A N 1
ATOM 1110 C CA . LEU A 1 139 ? 10.405 -0.648 -14.417 1.00 98.44 139 LEU A CA 1
ATOM 1111 C C . LEU A 1 139 ? 9.295 -0.202 -13.455 1.00 98.44 139 LEU A C 1
ATOM 1113 O O . LEU A 1 139 ? 8.599 0.783 -13.714 1.00 98.44 139 LEU A O 1
ATOM 1117 N N . ALA A 1 140 ? 9.165 -0.852 -12.295 1.00 98.25 140 ALA A N 1
ATOM 1118 C CA . ALA A 1 140 ? 8.188 -0.447 -11.290 1.00 98.25 140 ALA A CA 1
ATOM 1119 C C . ALA A 1 140 ? 8.452 0.973 -10.760 1.00 98.25 140 ALA A C 1
ATOM 1121 O O . ALA A 1 140 ? 7.512 1.756 -10.612 1.00 98.25 140 ALA A O 1
ATOM 1122 N N . GLN A 1 141 ? 9.714 1.336 -10.508 1.00 98.00 141 GLN A N 1
ATOM 1123 C CA . GLN A 1 141 ? 10.095 2.683 -10.080 1.00 98.00 141 GLN A CA 1
ATOM 1124 C C . GLN A 1 141 ? 9.695 3.737 -11.122 1.00 98.00 141 GLN A C 1
ATOM 1126 O O . GLN A 1 141 ? 9.155 4.780 -10.743 1.00 98.00 141 GLN A O 1
ATOM 1131 N N . ALA A 1 142 ? 9.901 3.460 -12.413 1.00 97.25 142 ALA A N 1
ATOM 1132 C CA . ALA A 1 142 ? 9.487 4.341 -13.503 1.00 97.25 142 ALA A CA 1
ATOM 1133 C C . ALA A 1 142 ? 7.964 4.558 -13.514 1.00 97.25 142 ALA A C 1
ATOM 1135 O O . ALA A 1 142 ? 7.505 5.702 -13.461 1.00 97.25 142 ALA A O 1
ATOM 1136 N N . PHE A 1 143 ? 7.176 3.475 -13.465 1.00 96.75 143 PHE A N 1
ATOM 1137 C CA . PHE A 1 143 ? 5.714 3.565 -13.403 1.00 96.75 143 PHE A CA 1
ATOM 1138 C C . PHE A 1 143 ? 5.231 4.348 -12.177 1.00 96.75 143 PHE A C 1
ATOM 1140 O O . PHE A 1 143 ? 4.406 5.254 -12.291 1.00 96.75 143 PHE A O 1
ATOM 1147 N N . GLN A 1 144 ? 5.752 4.042 -10.987 1.00 95.56 144 GLN A N 1
ATOM 1148 C CA . GLN A 1 144 ? 5.344 4.730 -9.761 1.00 95.56 144 GLN A CA 1
ATOM 1149 C C . GLN A 1 144 ? 5.672 6.228 -9.790 1.00 95.56 144 GLN A C 1
ATOM 1151 O O . GLN A 1 144 ? 4.900 7.031 -9.259 1.00 95.56 144 GLN A O 1
ATOM 1156 N N . PHE A 1 145 ? 6.815 6.600 -10.368 1.00 94.38 145 PHE A N 1
ATOM 1157 C CA . PHE A 1 145 ? 7.279 7.981 -10.415 1.00 94.38 145 PHE A CA 1
ATOM 1158 C C . PHE A 1 145 ? 6.525 8.813 -11.459 1.00 94.38 145 PHE A C 1
ATOM 1160 O O . PHE A 1 145 ? 5.989 9.868 -11.124 1.00 94.38 145 PHE A O 1
ATOM 1167 N N . GLU A 1 146 ? 6.420 8.341 -12.704 1.00 93.19 146 GLU A N 1
ATOM 1168 C CA . GLU A 1 146 ? 5.836 9.130 -13.799 1.00 93.19 146 GLU A CA 1
ATOM 1169 C C . GLU A 1 146 ? 4.302 9.083 -13.842 1.00 93.19 146 GLU A C 1
ATOM 1171 O O . GLU A 1 146 ? 3.651 10.063 -14.232 1.00 93.19 146 GLU A O 1
ATOM 1176 N N . LEU A 1 147 ? 3.704 7.963 -13.418 1.00 91.19 147 LEU A N 1
ATOM 1177 C CA . LEU A 1 147 ? 2.249 7.773 -13.427 1.00 91.19 147 LEU A CA 1
ATOM 1178 C C . LEU A 1 147 ? 1.600 8.037 -12.066 1.00 91.19 147 LEU A C 1
ATOM 1180 O O . LEU A 1 147 ? 0.374 8.043 -11.967 1.00 91.19 147 LEU A O 1
ATOM 1184 N N . LEU A 1 148 ? 2.395 8.302 -11.024 1.00 89.81 148 LEU A N 1
ATOM 1185 C CA . LEU A 1 148 ? 1.922 8.573 -9.659 1.00 89.81 148 LEU A CA 1
ATOM 1186 C C . LEU A 1 148 ? 1.095 7.429 -9.058 1.00 89.81 148 LEU A C 1
ATOM 1188 O O . LEU A 1 148 ? 0.268 7.624 -8.158 1.00 89.81 148 LEU A O 1
ATOM 1192 N N . LEU A 1 149 ? 1.350 6.218 -9.543 1.00 89.75 149 LEU A N 1
ATOM 1193 C CA . LEU A 1 149 ? 0.686 5.009 -9.096 1.00 89.75 149 LEU A CA 1
ATOM 1194 C C . LEU A 1 149 ? 1.189 4.583 -7.717 1.00 89.75 149 LEU A C 1
ATOM 1196 O O . LEU A 1 149 ? 2.351 4.786 -7.340 1.00 89.75 149 LEU A O 1
ATOM 1200 N N . ARG A 1 150 ? 0.306 3.973 -6.918 1.00 90.88 150 ARG A N 1
ATOM 1201 C CA . ARG A 1 150 ? 0.743 3.352 -5.664 1.00 90.88 150 ARG A CA 1
ATOM 1202 C C . ARG A 1 150 ? 1.511 2.085 -6.002 1.00 90.88 150 ARG A C 1
ATOM 1204 O O . ARG A 1 150 ? 1.257 1.441 -7.007 1.00 90.88 150 ARG A O 1
ATOM 1211 N N . GLN A 1 151 ? 2.383 1.666 -5.088 1.00 94.44 151 GLN A N 1
ATOM 1212 C CA . GLN A 1 151 ? 3.116 0.405 -5.230 1.00 94.44 151 GLN A CA 1
ATOM 1213 C C . GLN A 1 151 ? 2.203 -0.763 -5.595 1.00 94.44 151 GLN A C 1
ATOM 1215 O O . GLN A 1 151 ? 2.520 -1.501 -6.513 1.00 94.44 151 GLN A O 1
ATOM 1220 N N . LYS A 1 152 ? 1.069 -0.904 -4.900 1.00 92.38 152 LYS A N 1
ATOM 1221 C CA . LYS A 1 152 ? 0.137 -2.002 -5.158 1.00 92.38 152 LYS A CA 1
ATOM 1222 C C . LYS A 1 152 ? -0.587 -1.908 -6.501 1.00 92.38 152 LYS A C 1
ATOM 1224 O O . LYS A 1 152 ? -0.978 -2.946 -6.991 1.00 92.38 152 LYS A O 1
ATOM 1229 N N . ASP A 1 153 ? -0.728 -0.715 -7.080 1.00 93.31 153 ASP A N 1
ATOM 1230 C CA . ASP A 1 153 ? -1.291 -0.563 -8.432 1.00 93.31 153 ASP A CA 1
ATOM 1231 C C . ASP A 1 153 ? -0.268 -1.000 -9.495 1.00 93.31 153 ASP A C 1
ATOM 1233 O O . ASP A 1 153 ? -0.619 -1.417 -10.583 1.00 93.31 153 ASP A O 1
ATOM 1237 N N . VAL A 1 154 ? 1.030 -0.922 -9.173 1.00 96.31 154 VAL A N 1
ATOM 1238 C CA . VAL A 1 154 ? 2.114 -1.285 -10.094 1.00 96.31 154 VAL A CA 1
ATOM 1239 C C . VAL A 1 154 ? 2.470 -2.766 -9.990 1.00 96.31 154 VAL A C 1
ATOM 1241 O O . VAL A 1 154 ? 2.437 -3.485 -10.981 1.00 96.31 154 VAL A O 1
ATOM 1244 N N . ILE A 1 155 ? 2.784 -3.241 -8.783 1.00 96.69 155 ILE A N 1
ATOM 1245 C CA . ILE A 1 155 ? 3.274 -4.613 -8.554 1.00 96.69 155 ILE A CA 1
ATOM 1246 C C . ILE A 1 155 ? 2.158 -5.597 -8.174 1.00 96.69 155 ILE A C 1
ATOM 1248 O O . ILE A 1 155 ? 2.406 -6.795 -8.034 1.00 96.69 155 ILE A O 1
ATOM 1252 N N . GLY A 1 156 ? 0.953 -5.084 -7.926 1.00 93.50 156 GLY A N 1
ATOM 1253 C CA . GLY A 1 156 ? -0.177 -5.825 -7.383 1.00 93.50 156 GLY A CA 1
ATOM 1254 C C . GLY A 1 156 ? -0.090 -6.125 -5.889 1.00 93.50 156 GLY A C 1
ATOM 1255 O O . GLY A 1 156 ? 0.784 -5.656 -5.145 1.00 93.50 156 GLY A O 1
ATOM 1256 N N . GLU A 1 157 ? -1.044 -6.922 -5.427 1.00 92.44 157 GLU A N 1
ATOM 1257 C CA . GLU A 1 157 ? -1.111 -7.433 -4.069 1.00 92.44 157 GLU A CA 1
ATOM 1258 C C . GLU A 1 157 ? -1.582 -8.885 -4.025 1.00 92.44 157 GLU A C 1
ATOM 1260 O O . GLU A 1 157 ? -2.405 -9.323 -4.820 1.00 92.44 157 GLU A O 1
ATOM 1265 N N . TRP A 1 158 ? -1.047 -9.632 -3.059 1.00 92.88 158 TRP A N 1
ATOM 1266 C CA . TRP A 1 158 ? -1.431 -11.015 -2.796 1.00 92.88 158 TRP A CA 1
ATOM 1267 C C . TRP A 1 158 ? -2.430 -11.063 -1.641 1.00 92.88 158 TRP A C 1
ATOM 1269 O O . TRP A 1 158 ? -2.093 -10.668 -0.515 1.00 92.88 158 TRP A O 1
ATOM 1279 N N . ILE A 1 159 ? -3.629 -11.576 -1.908 1.00 91.88 159 ILE A N 1
ATOM 1280 C CA . ILE A 1 159 ? -4.723 -11.739 -0.938 1.00 91.88 159 ILE A CA 1
ATOM 1281 C C . ILE A 1 159 ? -5.196 -13.199 -0.905 1.00 91.88 159 ILE A C 1
ATOM 1283 O O . ILE A 1 159 ? -4.928 -13.924 -1.860 1.00 91.88 159 ILE A O 1
ATOM 1287 N N . PRO A 1 160 ? -5.851 -13.674 0.170 1.00 92.50 160 PRO A N 1
ATOM 1288 C CA . PRO A 1 160 ? -6.445 -15.007 0.189 1.00 92.50 160 PRO A CA 1
ATOM 1289 C C . PRO A 1 160 ? -7.369 -15.211 -1.010 1.00 92.50 160 PRO A C 1
ATOM 1291 O O . PRO A 1 160 ? -8.141 -14.321 -1.363 1.00 92.50 160 PRO A O 1
ATOM 1294 N N . GLU A 1 161 ? -7.285 -16.382 -1.634 1.00 90.69 161 GLU A N 1
ATOM 1295 C CA . GLU A 1 161 ? -8.033 -16.686 -2.856 1.00 90.69 161 GLU A CA 1
ATOM 1296 C C . GLU A 1 161 ? -9.551 -16.526 -2.689 1.00 90.69 161 GLU A C 1
ATOM 1298 O O . GLU A 1 161 ? -10.209 -15.973 -3.578 1.00 90.69 161 GLU A O 1
ATOM 1303 N N . ALA A 1 162 ? -10.068 -16.930 -1.524 1.00 89.31 162 ALA A N 1
ATOM 1304 C CA . ALA A 1 162 ? -11.474 -16.820 -1.137 1.00 89.31 162 ALA A CA 1
ATOM 1305 C C . ALA A 1 162 ? -11.988 -15.370 -1.080 1.00 89.31 162 ALA A C 1
ATOM 1307 O O . ALA A 1 162 ? -13.188 -15.137 -1.157 1.00 89.31 162 ALA A O 1
ATOM 1308 N N . GLU A 1 163 ? -11.095 -14.384 -0.963 1.00 86.75 163 GLU A N 1
ATOM 1309 C CA . GLU A 1 163 ? -11.455 -12.962 -0.896 1.00 86.75 163 GLU A CA 1
ATOM 1310 C C . GLU A 1 163 ? -11.242 -12.217 -2.214 1.00 86.75 163 GLU A C 1
ATOM 1312 O O . GLU A 1 163 ? -11.624 -11.051 -2.349 1.00 86.75 163 GLU A O 1
ATOM 1317 N N . ALA A 1 164 ? -10.615 -12.861 -3.197 1.00 83.88 164 ALA A N 1
ATOM 1318 C CA . ALA A 1 164 ? -10.401 -12.256 -4.497 1.00 83.88 164 ALA A CA 1
ATOM 1319 C C . ALA A 1 164 ? -11.704 -12.289 -5.308 1.00 83.88 164 ALA A C 1
ATOM 1321 O O . ALA A 1 164 ? -12.184 -13.355 -5.691 1.00 83.88 164 ALA A O 1
ATOM 1322 N N . ARG A 1 165 ? -12.263 -11.102 -5.568 1.00 69.31 165 ARG A N 1
ATOM 1323 C CA . ARG A 1 165 ? -13.571 -10.927 -6.220 1.00 69.31 165 ARG A CA 1
ATOM 1324 C C . ARG A 1 165 ? -13.562 -11.197 -7.729 1.00 69.31 165 ARG A C 1
ATOM 1326 O O . ARG A 1 165 ? -14.596 -11.574 -8.259 1.00 69.31 165 ARG A O 1
ATOM 1333 N N . ASN A 1 166 ? -12.409 -11.077 -8.392 1.00 59.56 166 ASN A N 1
ATOM 1334 C CA . ASN A 1 166 ? -12.301 -11.210 -9.849 1.00 59.56 166 ASN A CA 1
ATOM 1335 C C . ASN A 1 166 ? -11.458 -12.431 -10.248 1.00 59.56 166 ASN A C 1
ATOM 1337 O O . ASN A 1 166 ? -10.427 -12.728 -9.634 1.00 59.56 166 ASN A O 1
ATOM 1341 N N . ALA A 1 167 ? -11.929 -13.154 -11.265 1.00 49.12 167 ALA A N 1
ATOM 1342 C CA . ALA A 1 167 ? -11.308 -14.346 -11.824 1.00 49.12 167 ALA A CA 1
ATOM 1343 C C . ALA A 1 167 ? -10.227 -13.971 -12.845 1.00 49.12 167 ALA A C 1
ATOM 1345 O O . ALA A 1 167 ? -10.477 -13.942 -14.038 1.00 49.12 167 ALA A O 1
ATOM 1346 N N . GLU A 1 168 ? -9.012 -13.704 -12.380 1.00 62.00 168 GLU A N 1
ATOM 1347 C CA . GLU A 1 168 ? -7.839 -13.619 -13.269 1.00 62.00 168 GLU A CA 1
ATOM 1348 C C . GLU A 1 168 ? -6.606 -14.280 -12.638 1.00 62.00 168 GLU A C 1
ATOM 1350 O O . GLU A 1 168 ? -5.460 -13.878 -12.844 1.00 62.00 168 GLU A O 1
ATOM 1355 N N . LYS A 1 169 ? -6.853 -15.240 -11.747 1.00 68.88 169 LYS A N 1
ATOM 1356 C CA . LYS A 1 169 ? -6.024 -15.405 -10.562 1.00 68.88 169 LYS A CA 1
ATOM 1357 C C . LYS A 1 169 ? -4.762 -16.194 -10.890 1.00 68.88 169 LYS A C 1
ATOM 1359 O O . LYS A 1 169 ? -4.753 -17.418 -10.926 1.00 68.88 169 LYS A O 1
ATOM 1364 N N . ILE A 1 170 ? -3.661 -15.468 -11.024 1.00 86.38 170 ILE A N 1
ATOM 1365 C CA . ILE A 1 170 ? -2.344 -16.004 -10.697 1.00 86.38 170 ILE A CA 1
ATOM 1366 C C . ILE A 1 170 ? -2.418 -16.411 -9.224 1.00 86.38 170 ILE A C 1
ATOM 1368 O O . ILE A 1 170 ? -2.492 -15.553 -8.338 1.00 86.38 170 ILE A O 1
ATOM 1372 N N . ILE A 1 171 ? -2.488 -17.720 -8.982 1.00 90.31 171 ILE A N 1
ATOM 1373 C CA . ILE A 1 171 ? -2.634 -18.307 -7.651 1.00 90.31 171 ILE A CA 1
ATOM 1374 C C . ILE A 1 171 ? -1.297 -18.886 -7.217 1.00 90.31 171 ILE A C 1
ATOM 1376 O O . ILE A 1 171 ? -0.652 -19.634 -7.947 1.00 90.31 171 ILE A O 1
ATOM 1380 N N . LEU A 1 172 ? -0.894 -18.556 -5.995 1.00 90.00 172 LEU A N 1
ATOM 1381 C CA . LEU A 1 172 ? 0.296 -19.100 -5.365 1.00 90.00 172 LEU A CA 1
ATOM 1382 C C . LEU A 1 172 ? 0.022 -19.327 -3.880 1.00 90.00 172 LEU A C 1
ATOM 1384 O O . LEU A 1 172 ? -0.237 -18.379 -3.136 1.00 90.00 172 LEU A O 1
ATOM 1388 N N . ASN A 1 173 ? 0.122 -20.580 -3.431 1.00 89.94 173 ASN A N 1
ATOM 1389 C CA . ASN A 1 173 ? -0.033 -20.973 -2.024 1.00 89.94 173 ASN A CA 1
ATOM 1390 C C . ASN A 1 173 ? -1.338 -20.448 -1.383 1.00 89.94 173 ASN A C 1
ATOM 1392 O O . ASN A 1 173 ? -1.300 -19.794 -0.336 1.00 89.94 173 ASN A O 1
ATOM 1396 N N . GLY A 1 174 ? -2.485 -20.672 -2.041 1.00 90.25 174 GLY A N 1
ATOM 1397 C CA . GLY A 1 174 ? -3.812 -20.245 -1.562 1.00 90.25 174 GLY A CA 1
ATOM 1398 C C . GLY A 1 174 ? -4.039 -18.728 -1.575 1.00 90.25 174 GLY A C 1
ATOM 1399 O O . GLY A 1 174 ? -4.944 -18.212 -0.913 1.00 90.25 174 GLY A O 1
ATOM 1400 N N . ARG A 1 175 ? -3.186 -17.982 -2.286 1.00 91.81 175 ARG A N 1
ATOM 1401 C CA . ARG A 1 175 ? -3.321 -16.538 -2.478 1.00 91.81 175 ARG A CA 1
ATOM 1402 C C . ARG A 1 175 ? -3.479 -16.221 -3.947 1.00 91.81 175 ARG A C 1
ATOM 1404 O O . ARG A 1 175 ? -2.744 -16.754 -4.766 1.00 91.81 175 ARG A O 1
ATOM 1411 N N . ALA A 1 176 ? -4.368 -15.290 -4.242 1.00 92.25 176 ALA A N 1
ATOM 1412 C CA . ALA A 1 176 ? -4.530 -14.711 -5.558 1.00 92.25 176 ALA A CA 1
ATOM 1413 C C . ALA A 1 176 ? -3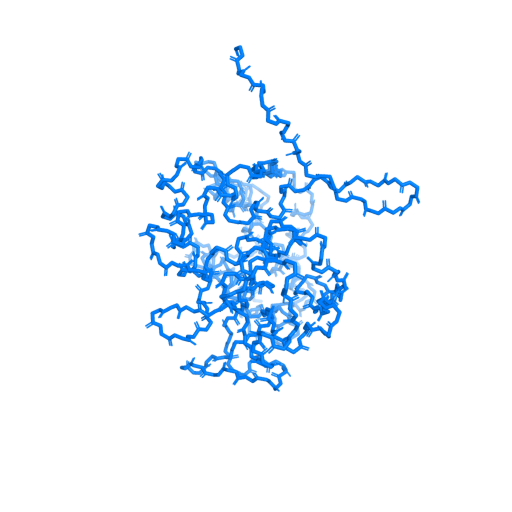.793 -13.371 -5.635 1.00 92.25 176 ALA A C 1
ATOM 1415 O O . ALA A 1 176 ? -3.847 -12.562 -4.699 1.00 92.25 176 ALA A O 1
ATOM 1416 N N . TRP A 1 177 ? -3.110 -13.145 -6.750 1.00 93.12 177 TRP A N 1
ATOM 1417 C CA . TRP A 1 177 ? -2.574 -11.839 -7.106 1.00 93.12 177 TRP A CA 1
ATOM 1418 C C . TRP A 1 177 ? -3.658 -10.971 -7.756 1.00 93.12 177 TRP A C 1
ATOM 1420 O O . TRP A 1 177 ? -4.454 -11.463 -8.554 1.00 93.12 177 TRP A O 1
ATOM 1430 N N . THR A 1 178 ? -3.703 -9.687 -7.400 1.00 90.00 178 THR A N 1
ATOM 1431 C CA . THR A 1 178 ? -4.688 -8.721 -7.908 1.00 90.00 178 THR A CA 1
ATOM 1432 C C . THR A 1 178 ? -4.111 -7.303 -7.993 1.00 90.00 178 THR A C 1
ATOM 1434 O O . THR A 1 178 ? -3.081 -7.013 -7.381 1.00 90.00 178 THR A O 1
ATOM 1437 N N . ALA A 1 179 ? -4.803 -6.418 -8.717 1.00 88.31 179 ALA A N 1
ATOM 1438 C CA . ALA A 1 179 ? -4.603 -4.965 -8.791 1.00 88.31 179 ALA A CA 1
ATOM 1439 C C . ALA A 1 179 ? -3.276 -4.446 -9.374 1.00 88.31 179 ALA A C 1
ATOM 1441 O O . ALA A 1 179 ? -3.084 -3.236 -9.385 1.00 88.31 179 ALA A O 1
ATOM 1442 N N . GLY A 1 180 ? -2.357 -5.303 -9.823 1.00 93.25 180 GLY A N 1
ATOM 1443 C CA . GLY A 1 180 ? -1.126 -4.849 -10.477 1.00 93.25 180 GLY A CA 1
ATOM 1444 C C . GLY A 1 180 ? -1.304 -4.643 -11.976 1.00 93.25 180 GLY A C 1
ATOM 1445 O O . GLY A 1 180 ? -2.274 -5.131 -12.550 1.00 93.25 180 GLY A O 1
ATOM 1446 N N . LEU A 1 181 ? -0.343 -3.958 -12.599 1.00 95.81 181 LEU A N 1
ATOM 1447 C CA . LEU A 1 181 ? -0.374 -3.683 -14.035 1.00 95.81 181 LEU A CA 1
ATOM 1448 C C . LEU A 1 181 ? -0.242 -4.960 -14.862 1.00 95.81 181 LEU A C 1
ATOM 1450 O O . LEU A 1 181 ? 0.576 -5.838 -14.541 1.00 95.81 181 LEU A O 1
ATOM 1454 N N . ARG A 1 182 ? -0.987 -5.015 -15.965 1.00 95.56 182 ARG A N 1
ATOM 1455 C CA . ARG A 1 182 ? -0.990 -6.145 -16.898 1.00 95.56 182 ARG A CA 1
ATOM 1456 C C . ARG A 1 182 ? -0.684 -5.703 -18.326 1.00 95.56 182 ARG A C 1
ATOM 1458 O O . ARG A 1 182 ? -0.982 -4.582 -18.720 1.00 95.56 182 ARG A O 1
ATOM 1465 N N . TRP A 1 183 ? -0.077 -6.580 -19.115 1.00 97.38 183 TRP A N 1
ATOM 1466 C CA . TRP A 1 183 ? 0.320 -6.267 -20.487 1.00 97.38 183 TRP A CA 1
ATOM 1467 C C . TRP A 1 183 ? -0.874 -6.017 -21.411 1.00 97.38 183 TRP A C 1
ATOM 1469 O O . TRP A 1 183 ? -0.805 -5.169 -22.297 1.00 97.38 183 TRP A O 1
ATOM 1479 N N . GLU A 1 184 ? -1.979 -6.719 -21.187 1.00 95.50 184 GLU A N 1
ATOM 1480 C CA . GLU A 1 184 ? -3.240 -6.551 -21.913 1.00 95.50 184 GLU A CA 1
ATOM 1481 C C . GLU A 1 184 ? -3.935 -5.207 -21.626 1.00 95.50 184 GLU A C 1
ATOM 1483 O O . GLU A 1 184 ? -4.829 -4.811 -22.367 1.00 95.50 184 GLU A O 1
ATOM 1488 N N . GLU A 1 185 ? -3.505 -4.473 -20.594 1.00 95.69 185 GLU A N 1
ATOM 1489 C CA . GLU A 1 185 ? -3.986 -3.115 -20.305 1.00 95.69 185 GLU A CA 1
ATOM 1490 C C . GLU A 1 185 ? -3.316 -2.045 -21.186 1.00 95.69 185 GLU A C 1
ATOM 1492 O O . GLU A 1 185 ? -3.725 -0.883 -21.146 1.00 95.69 185 GLU A O 1
ATOM 1497 N N . ILE A 1 186 ? -2.280 -2.409 -21.953 1.00 97.62 186 ILE A N 1
ATOM 1498 C CA . ILE A 1 186 ? -1.566 -1.521 -22.878 1.00 97.62 186 ILE A CA 1
ATOM 1499 C C . ILE A 1 186 ? -1.994 -1.856 -24.306 1.00 97.62 186 ILE A C 1
ATOM 1501 O O . ILE A 1 186 ? -1.775 -2.976 -24.777 1.00 97.62 186 ILE A O 1
ATOM 1505 N N . ASP A 1 187 ? -2.567 -0.879 -25.004 1.00 97.50 187 ASP A N 1
ATOM 1506 C CA . ASP A 1 187 ? -3.007 -1.046 -26.390 1.00 97.50 187 ASP A CA 1
ATOM 1507 C C . ASP A 1 187 ? -1.881 -0.838 -27.425 1.00 97.50 187 ASP A C 1
ATOM 1509 O O . ASP A 1 187 ? -0.708 -0.639 -27.092 1.00 97.50 187 ASP A O 1
ATOM 1513 N N . ALA A 1 188 ? -2.245 -0.910 -28.710 1.00 97.00 188 ALA A N 1
ATOM 1514 C CA . ALA A 1 188 ? -1.325 -0.725 -29.832 1.00 97.00 188 ALA A CA 1
ATOM 1515 C C . ALA A 1 188 ? -0.670 0.668 -29.863 1.00 97.00 188 ALA A C 1
ATOM 1517 O O . ALA A 1 188 ? 0.469 0.795 -30.312 1.00 97.00 188 ALA A O 1
ATOM 1518 N N . ASP A 1 189 ? -1.346 1.690 -29.333 1.00 96.44 189 ASP A N 1
ATOM 1519 C CA . ASP A 1 189 ? -0.861 3.070 -29.277 1.00 96.44 189 ASP A CA 1
ATOM 1520 C C . ASP A 1 189 ? 0.001 3.359 -28.040 1.00 96.44 189 ASP A C 1
ATOM 1522 O O . ASP A 1 189 ? 0.447 4.498 -27.856 1.00 96.44 189 ASP A O 1
ATOM 1526 N N . LEU A 1 190 ? 0.288 2.329 -27.232 1.00 96.50 190 LEU A N 1
ATOM 1527 C CA . LEU A 1 190 ? 0.941 2.410 -25.926 1.00 96.50 190 LEU A CA 1
ATOM 1528 C C . LEU A 1 190 ? 0.137 3.242 -24.917 1.00 96.50 190 LEU A C 1
ATOM 1530 O O . LEU A 1 190 ? 0.705 3.928 -24.061 1.00 96.50 190 LEU A O 1
ATOM 1534 N N . ILE A 1 191 ? -1.191 3.170 -24.991 1.00 97.00 191 ILE A N 1
ATOM 1535 C CA . ILE A 1 191 ? -2.083 3.749 -23.993 1.00 97.00 191 ILE A CA 1
ATOM 1536 C C . ILE A 1 191 ? -2.374 2.689 -22.932 1.00 97.00 191 ILE A C 1
ATOM 1538 O O . ILE A 1 191 ? -2.953 1.640 -23.214 1.00 97.00 191 ILE A O 1
ATOM 1542 N N . LEU A 1 192 ? -1.987 2.983 -21.690 1.00 96.12 192 LEU A N 1
ATOM 1543 C CA . LEU A 1 192 ? -2.289 2.163 -20.522 1.00 96.12 192 LEU A CA 1
ATOM 1544 C C . LEU A 1 192 ? -3.669 2.519 -19.962 1.00 96.12 192 LEU A C 1
ATOM 1546 O O . LEU A 1 192 ? -3.890 3.669 -19.567 1.00 96.12 192 LEU A O 1
ATOM 1550 N N . ARG A 1 193 ? -4.550 1.522 -19.831 1.00 94.88 193 ARG A N 1
ATOM 1551 C CA . ARG A 1 193 ? -5.859 1.633 -19.168 1.00 94.88 193 ARG A CA 1
ATOM 1552 C C . ARG A 1 193 ? -5.927 0.727 -17.948 1.00 94.88 193 ARG A C 1
ATOM 1554 O O . ARG A 1 193 ? -6.039 -0.481 -18.084 1.00 94.88 193 ARG A O 1
ATOM 1561 N N . HIS A 1 194 ? -5.896 1.312 -16.754 1.00 91.56 194 HIS A N 1
ATOM 1562 C CA . HIS A 1 194 ? -5.782 0.544 -15.512 1.00 91.56 194 HIS A CA 1
ATOM 1563 C C . HIS A 1 194 ? -6.770 1.010 -14.438 1.00 91.56 194 HIS A C 1
ATOM 1565 O O . HIS A 1 194 ? -6.946 2.210 -14.208 1.00 91.56 194 HIS A O 1
ATOM 1571 N N . ALA A 1 195 ? -7.397 0.058 -13.745 1.00 88.75 195 ALA A N 1
ATOM 1572 C CA . ALA A 1 195 ? -8.287 0.321 -12.618 1.00 88.75 195 ALA A CA 1
ATOM 1573 C C . ALA A 1 195 ? -7.481 0.450 -11.317 1.00 88.75 195 ALA A C 1
ATOM 1575 O O . ALA A 1 195 ? -7.073 -0.537 -10.709 1.00 88.75 195 ALA A O 1
ATOM 1576 N N . THR A 1 196 ? -7.264 1.682 -10.853 1.00 83.50 196 THR A N 1
ATOM 1577 C CA . THR A 1 196 ? -6.461 1.902 -9.645 1.00 83.50 196 THR A CA 1
ATOM 1578 C C . THR A 1 196 ? -7.187 1.431 -8.392 1.00 83.50 196 THR A C 1
ATOM 1580 O O . THR A 1 196 ? -8.374 1.676 -8.175 1.00 83.50 196 THR A O 1
ATOM 1583 N N . SER A 1 197 ? -6.435 0.858 -7.462 1.00 76.25 197 SER A N 1
ATOM 1584 C CA . SER A 1 197 ? -6.970 0.328 -6.209 1.00 76.25 197 SER A CA 1
ATOM 1585 C C . SER A 1 197 ? -7.385 1.405 -5.189 1.00 76.25 197 SER A C 1
ATOM 1587 O O . SER A 1 197 ? -7.758 1.101 -4.049 1.00 76.25 197 SER A O 1
ATOM 1589 N N . ALA A 1 198 ? -7.270 2.685 -5.553 1.00 63.97 198 ALA A N 1
ATOM 1590 C CA . ALA A 1 198 ? -7.726 3.821 -4.770 1.00 63.97 198 ALA A CA 1
ATOM 1591 C C . ALA A 1 198 ? -9.050 4.344 -5.340 1.00 63.97 198 ALA A C 1
ATOM 1593 O O . ALA A 1 198 ? -9.054 5.170 -6.249 1.00 63.97 198 ALA A O 1
ATOM 1594 N N . ARG A 1 199 ? -10.167 3.918 -4.734 1.00 59.03 199 ARG A N 1
ATOM 1595 C CA . ARG A 1 199 ? -11.537 4.272 -5.157 1.00 59.03 199 ARG A CA 1
ATOM 1596 C C . ARG A 1 199 ? -11.896 3.793 -6.574 1.00 59.03 199 ARG A C 1
ATOM 1598 O O . ARG A 1 199 ? -12.707 4.452 -7.211 1.00 59.03 199 ARG A O 1
ATOM 1605 N N . GLU A 1 200 ? -11.259 2.720 -7.054 1.00 62.38 200 GLU A N 1
ATOM 1606 C CA . GLU A 1 200 ? -11.564 2.074 -8.347 1.00 62.38 200 GLU A CA 1
ATOM 1607 C C . GLU A 1 200 ? -11.601 3.064 -9.521 1.00 62.38 200 GLU A C 1
ATOM 1609 O O . GLU A 1 200 ? -12.408 2.969 -10.440 1.00 62.38 200 GLU A O 1
ATOM 1614 N N . ARG A 1 201 ? -10.725 4.076 -9.484 1.00 74.56 201 ARG A N 1
ATOM 1615 C CA . ARG A 1 201 ? -10.639 5.049 -10.573 1.00 74.56 201 ARG A CA 1
ATOM 1616 C C . ARG A 1 201 ? -9.863 4.435 -11.721 1.00 74.56 201 ARG A C 1
ATOM 1618 O O . ARG A 1 201 ? -8.688 4.104 -11.544 1.00 74.56 201 ARG A O 1
ATOM 1625 N N . HIS A 1 202 ? -10.499 4.358 -12.882 1.00 83.25 202 HIS A N 1
ATOM 1626 C CA . HIS A 1 202 ? -9.819 4.053 -14.130 1.00 83.25 202 HIS A CA 1
ATOM 1627 C C . HIS A 1 202 ? -8.912 5.219 -14.520 1.00 83.25 202 HIS A C 1
ATOM 1629 O O . HIS A 1 202 ? -9.324 6.382 -14.500 1.00 83.25 202 HIS A O 1
ATOM 1635 N N . ILE A 1 203 ? -7.662 4.899 -14.831 1.00 87.38 203 ILE A N 1
ATOM 1636 C CA . ILE A 1 203 ? -6.720 5.825 -15.444 1.00 87.38 203 ILE A CA 1
ATOM 1637 C C . ILE A 1 203 ? -6.517 5.436 -16.900 1.00 87.38 203 ILE A C 1
ATOM 1639 O O . ILE A 1 203 ? -6.483 4.254 -17.228 1.00 87.38 203 ILE A O 1
ATOM 1643 N N . GLU A 1 204 ? -6.339 6.446 -17.740 1.00 93.19 204 GLU A N 1
ATOM 1644 C CA . GLU A 1 204 ? -5.879 6.299 -19.112 1.00 93.19 204 GLU A CA 1
ATOM 1645 C C . GLU A 1 204 ? -4.633 7.168 -19.272 1.00 93.19 204 GLU A C 1
ATOM 1647 O O . GLU A 1 204 ? -4.663 8.371 -18.983 1.00 93.19 204 GLU A O 1
ATOM 1652 N N . VAL A 1 205 ? -3.507 6.551 -19.625 1.00 90.88 205 VAL A N 1
ATOM 1653 C CA . VAL A 1 205 ? -2.223 7.245 -19.731 1.00 90.88 205 VAL A CA 1
ATOM 1654 C C . VAL A 1 205 ? -1.512 6.834 -21.007 1.00 90.88 205 VAL A C 1
ATOM 1656 O O . VAL A 1 205 ? -1.156 5.675 -21.179 1.00 90.88 205 VAL A O 1
ATOM 1659 N N . ASP A 1 206 ? -1.228 7.822 -21.848 1.00 93.81 206 ASP A N 1
ATOM 1660 C CA . ASP A 1 206 ? -0.301 7.685 -22.967 1.00 93.81 206 ASP A CA 1
ATOM 1661 C C . ASP A 1 206 ? 1.137 7.517 -22.443 1.00 93.81 206 ASP A C 1
ATOM 1663 O O . ASP A 1 206 ? 1.731 8.459 -21.895 1.00 93.81 206 ASP A O 1
ATOM 1667 N N . LEU A 1 207 ? 1.694 6.311 -22.596 1.00 94.06 207 LEU A N 1
ATOM 1668 C CA . LEU A 1 207 ? 3.044 5.986 -22.140 1.00 94.06 207 LEU A CA 1
ATOM 1669 C C . LEU A 1 207 ? 4.121 6.715 -22.949 1.00 94.06 207 LEU A C 1
ATOM 1671 O O . LEU A 1 207 ? 5.224 6.896 -22.437 1.00 94.06 207 LEU A O 1
ATOM 1675 N N . LYS A 1 208 ? 3.813 7.252 -24.139 1.00 93.12 208 LYS A N 1
ATOM 1676 C CA . LYS A 1 208 ? 4.753 8.077 -24.923 1.00 93.12 208 LYS A CA 1
ATOM 1677 C C . LYS A 1 208 ? 5.159 9.355 -24.180 1.00 93.12 208 LYS A C 1
ATOM 1679 O O . LYS A 1 208 ? 6.185 9.963 -24.476 1.00 93.12 208 LYS A O 1
ATOM 1684 N N . ARG A 1 209 ? 4.385 9.754 -23.164 1.00 91.56 209 ARG A N 1
ATOM 1685 C CA . ARG A 1 209 ? 4.661 10.905 -22.285 1.00 91.56 209 ARG A CA 1
ATOM 1686 C C . ARG A 1 209 ? 5.449 10.539 -21.021 1.00 91.56 209 ARG A C 1
ATOM 1688 O O . ARG A 1 209 ? 5.695 11.422 -20.199 1.00 91.56 209 ARG A O 1
ATOM 1695 N N . ALA A 1 210 ? 5.815 9.269 -20.863 1.00 94.25 210 ALA A N 1
ATOM 1696 C CA . ALA A 1 210 ? 6.509 8.703 -19.713 1.00 94.25 210 ALA A CA 1
ATOM 1697 C C . ALA A 1 210 ? 7.898 8.177 -20.152 1.00 94.25 210 ALA A C 1
ATOM 1699 O O . ALA A 1 210 ? 8.071 6.975 -20.369 1.00 94.25 210 ALA A O 1
ATOM 1700 N N . PRO A 1 211 ? 8.893 9.064 -20.366 1.00 95.44 211 PRO A N 1
ATOM 1701 C CA . PRO A 1 211 ? 10.205 8.679 -20.891 1.00 95.44 211 PRO A CA 1
ATOM 1702 C C . PRO A 1 211 ? 10.959 7.689 -19.999 1.00 95.44 211 PRO A C 1
ATOM 1704 O O . PRO A 1 211 ? 11.703 6.856 -20.520 1.00 95.44 211 PRO A O 1
ATOM 1707 N N . MET A 1 212 ? 10.779 7.741 -18.672 1.00 96.06 212 MET A N 1
ATOM 1708 C CA . MET A 1 212 ? 11.360 6.728 -17.794 1.00 96.06 212 MET A CA 1
ATOM 1709 C C . MET A 1 212 ? 10.769 5.358 -18.107 1.00 96.06 212 MET A C 1
ATOM 1711 O O . MET A 1 212 ? 11.540 4.421 -18.287 1.00 96.06 212 MET A O 1
ATOM 1715 N N . VAL A 1 213 ? 9.442 5.256 -18.222 1.00 97.56 213 VAL A N 1
ATOM 1716 C CA . VAL A 1 213 ? 8.752 4.002 -18.557 1.00 97.56 213 VAL A CA 1
ATOM 1717 C C . VAL A 1 213 ? 9.168 3.492 -19.935 1.00 97.56 213 VAL A C 1
ATOM 1719 O O . VAL A 1 213 ? 9.563 2.336 -20.046 1.00 97.56 213 VAL A O 1
ATOM 1722 N N . LEU A 1 214 ? 9.157 4.340 -20.969 1.00 97.81 214 LEU A N 1
ATOM 1723 C CA . LEU A 1 214 ? 9.549 3.927 -22.323 1.00 97.81 214 LEU A CA 1
ATOM 1724 C C . LEU A 1 214 ? 10.981 3.397 -22.379 1.00 97.81 214 LEU A C 1
ATOM 1726 O O . LEU A 1 214 ? 11.225 2.399 -23.048 1.00 97.81 214 LEU A O 1
ATOM 1730 N N . LYS A 1 215 ? 11.920 4.031 -21.664 1.00 98.06 215 LYS A N 1
ATOM 1731 C CA . LYS A 1 215 ? 13.309 3.557 -21.588 1.00 98.06 215 LYS A CA 1
ATOM 1732 C C . LYS A 1 215 ? 13.377 2.140 -21.015 1.00 98.06 215 LYS A C 1
ATOM 1734 O O . LYS A 1 215 ? 14.079 1.305 -21.567 1.00 98.06 215 LYS A O 1
ATOM 1739 N N . GLU A 1 216 ? 12.645 1.861 -19.937 1.00 98.19 216 GLU A N 1
ATOM 1740 C CA . GLU A 1 216 ? 12.612 0.522 -19.329 1.00 98.19 216 GLU A CA 1
ATOM 1741 C C . GLU A 1 216 ? 11.957 -0.517 -20.247 1.00 98.19 216 GLU A C 1
ATOM 1743 O O . GLU A 1 216 ? 12.478 -1.616 -20.400 1.00 98.19 216 GLU A O 1
ATOM 1748 N N . LEU A 1 217 ? 10.842 -0.164 -20.895 1.00 98.00 217 LEU A N 1
ATOM 1749 C CA . LEU A 1 217 ? 10.151 -1.052 -21.834 1.00 98.00 217 LEU A CA 1
ATOM 1750 C C . LEU A 1 217 ? 11.004 -1.365 -23.069 1.00 98.00 217 LEU A C 1
ATOM 1752 O O . LEU A 1 217 ? 11.046 -2.510 -23.507 1.00 98.00 217 LEU A O 1
ATOM 1756 N N . ALA A 1 218 ? 11.707 -0.368 -23.608 1.00 98.06 218 ALA A N 1
ATOM 1757 C CA . ALA A 1 218 ? 12.601 -0.541 -24.747 1.00 98.06 218 ALA A CA 1
ATOM 1758 C C . ALA A 1 218 ? 13.785 -1.455 -24.403 1.00 98.06 218 ALA A C 1
ATOM 1760 O O . ALA A 1 218 ? 14.130 -2.331 -25.190 1.00 98.06 218 ALA A O 1
ATOM 1761 N N . LEU A 1 219 ? 14.352 -1.311 -23.200 1.00 97.00 219 LEU A N 1
ATOM 1762 C CA . LEU A 1 219 ? 15.411 -2.196 -22.709 1.00 97.00 219 LEU A CA 1
ATOM 1763 C C . LEU A 1 219 ? 14.913 -3.632 -22.519 1.00 97.00 219 LEU A C 1
ATOM 1765 O O . LEU A 1 219 ? 15.587 -4.559 -22.955 1.00 97.00 219 LEU A O 1
ATOM 1769 N N . LEU A 1 220 ? 13.717 -3.817 -21.951 1.00 95.62 220 LEU A N 1
ATOM 1770 C CA . LEU A 1 220 ? 13.082 -5.134 -21.822 1.00 95.62 220 LEU A CA 1
ATOM 1771 C C . LEU A 1 220 ? 12.859 -5.800 -23.192 1.00 95.62 220 LEU A C 1
ATOM 1773 O O . LEU A 1 220 ? 13.087 -6.995 -23.348 1.00 95.62 220 LEU A O 1
ATOM 1777 N N . ALA A 1 221 ? 12.432 -5.019 -24.183 1.00 96.88 221 ALA A N 1
ATOM 1778 C CA . ALA A 1 221 ? 12.214 -5.465 -25.556 1.00 96.88 221 ALA A CA 1
ATOM 1779 C C . ALA A 1 221 ? 13.509 -5.592 -26.384 1.00 96.88 221 ALA A C 1
ATOM 1781 O O . ALA A 1 221 ? 13.460 -6.069 -27.515 1.00 96.88 221 ALA A O 1
ATOM 1782 N N . ASN A 1 222 ? 14.656 -5.161 -25.847 1.00 96.94 222 ASN A N 1
ATOM 1783 C CA . ASN A 1 222 ? 15.929 -5.049 -26.561 1.00 96.94 222 ASN A CA 1
ATOM 1784 C C . ASN A 1 222 ? 15.826 -4.243 -27.877 1.00 96.94 222 ASN A C 1
ATOM 1786 O O . ASN A 1 222 ? 16.385 -4.614 -28.910 1.00 96.94 222 ASN A O 1
ATOM 1790 N N . VAL A 1 223 ? 15.101 -3.122 -27.836 1.00 97.88 223 VAL A N 1
ATOM 1791 C CA . VAL A 1 223 ? 14.929 -2.181 -28.954 1.00 97.88 223 VAL A CA 1
ATOM 1792 C C . VAL A 1 223 ? 15.269 -0.755 -28.521 1.00 97.88 223 VAL A C 1
ATOM 1794 O O . VAL A 1 223 ? 15.401 -0.447 -27.338 1.00 97.88 223 VAL A O 1
ATOM 1797 N N . GLN A 1 224 ? 15.412 0.152 -29.486 1.00 96.88 224 GLN A N 1
ATOM 1798 C CA . GLN A 1 224 ? 15.539 1.582 -29.195 1.00 96.88 224 GLN A CA 1
ATOM 1799 C C . GLN A 1 224 ? 14.163 2.195 -28.910 1.00 96.88 224 GLN A C 1
ATOM 1801 O O . GLN A 1 224 ? 13.174 1.794 -29.517 1.00 96.88 224 GLN A O 1
ATOM 1806 N N . VAL A 1 225 ? 14.096 3.215 -28.046 1.00 95.88 225 VAL A N 1
ATOM 1807 C CA . VAL A 1 225 ? 12.827 3.884 -27.677 1.00 95.88 225 VAL A CA 1
ATOM 1808 C C . VAL A 1 225 ? 11.992 4.327 -28.894 1.00 95.88 225 VAL A C 1
ATOM 1810 O O . VAL A 1 225 ? 10.792 4.069 -28.882 1.00 95.88 225 VAL A O 1
ATOM 1813 N N . PRO A 1 226 ? 12.561 4.930 -29.962 1.00 96.25 226 PRO A N 1
ATOM 1814 C CA . PRO A 1 226 ? 11.777 5.308 -31.144 1.00 96.25 226 PRO A CA 1
ATOM 1815 C C . PRO A 1 226 ? 11.205 4.128 -31.942 1.00 96.25 226 PRO A C 1
ATOM 1817 O O . PRO A 1 226 ? 10.258 4.325 -32.692 1.00 96.25 226 PRO A O 1
ATOM 1820 N N . ALA A 1 227 ? 11.781 2.931 -31.796 1.00 96.69 227 ALA A N 1
ATOM 1821 C CA . ALA A 1 227 ? 11.341 1.704 -32.461 1.00 96.69 227 ALA A CA 1
ATOM 1822 C C . ALA A 1 227 ? 10.429 0.842 -31.568 1.00 96.69 227 ALA A C 1
ATOM 1824 O O . ALA A 1 227 ? 10.007 -0.237 -31.974 1.00 96.69 227 ALA A O 1
ATOM 1825 N N . LEU A 1 228 ? 10.148 1.280 -30.336 1.00 97.56 228 LEU A N 1
ATOM 1826 C CA . LEU A 1 228 ? 9.317 0.525 -29.410 1.00 97.56 228 LEU A CA 1
ATOM 1827 C C . LEU A 1 228 ? 7.853 0.545 -29.860 1.00 97.56 228 LEU A C 1
ATOM 1829 O O . LEU A 1 228 ? 7.147 1.542 -29.725 1.00 97.56 228 LEU A O 1
ATOM 1833 N N . GLU A 1 229 ? 7.394 -0.611 -30.310 1.00 96.75 229 GLU A N 1
ATOM 1834 C CA . GLU A 1 229 ? 5.989 -0.900 -30.605 1.00 96.75 229 GLU A CA 1
ATOM 1835 C C . GLU A 1 229 ? 5.402 -1.930 -29.634 1.00 96.75 229 GLU A C 1
ATOM 1837 O O . GLU A 1 229 ? 6.129 -2.727 -29.033 1.00 96.75 229 GLU A O 1
ATOM 1842 N N . ARG A 1 230 ? 4.067 -1.965 -29.529 1.00 97.06 230 ARG A N 1
ATOM 1843 C CA . ARG A 1 230 ? 3.336 -2.902 -28.663 1.00 97.06 230 ARG A CA 1
ATOM 1844 C C . ARG A 1 230 ? 3.660 -4.375 -28.945 1.00 97.06 230 ARG A C 1
ATOM 1846 O O . ARG A 1 230 ? 3.627 -5.180 -28.017 1.00 97.06 230 ARG A O 1
ATOM 1853 N N . THR A 1 231 ? 3.971 -4.718 -30.190 1.00 97.06 231 THR A N 1
ATOM 1854 C CA . THR A 1 231 ? 4.330 -6.068 -30.663 1.00 97.06 231 THR A CA 1
ATOM 1855 C C . THR A 1 231 ? 5.629 -6.605 -30.061 1.00 97.06 231 THR A C 1
ATOM 1857 O O . THR A 1 231 ? 5.796 -7.819 -29.981 1.00 97.06 231 THR A O 1
ATOM 1860 N N . HIS A 1 232 ? 6.522 -5.731 -29.588 1.00 97.56 232 HIS A N 1
ATOM 1861 C CA . HIS A 1 232 ? 7.758 -6.135 -28.912 1.00 97.56 232 HIS A CA 1
ATOM 1862 C C . HIS A 1 232 ? 7.549 -6.511 -27.437 1.00 97.56 232 HIS A C 1
ATOM 1864 O O . HIS A 1 232 ? 8.460 -7.024 -26.791 1.00 97.56 232 HIS A O 1
ATOM 1870 N N . LEU A 1 233 ? 6.372 -6.219 -26.880 1.00 97.50 233 LEU A N 1
ATOM 1871 C CA . LEU A 1 233 ? 6.036 -6.461 -25.480 1.00 97.50 233 LEU A CA 1
ATOM 1872 C C . LEU A 1 233 ? 5.149 -7.709 -25.356 1.00 97.50 233 LEU A C 1
ATOM 1874 O O . LEU A 1 233 ? 4.382 -8.004 -26.277 1.00 97.50 233 LEU A O 1
ATOM 1878 N N . PRO A 1 234 ? 5.172 -8.422 -24.214 1.00 97.19 234 PRO A N 1
ATOM 1879 C CA . PRO A 1 234 ? 4.316 -9.589 -24.013 1.00 97.19 234 PRO A CA 1
ATOM 1880 C C . PRO A 1 234 ? 2.836 -9.284 -24.281 1.00 97.19 234 PRO A C 1
ATOM 1882 O O . PRO A 1 234 ? 2.357 -8.181 -24.024 1.00 97.19 234 PRO A O 1
ATOM 1885 N N . ALA A 1 235 ? 2.085 -10.247 -24.816 1.00 96.06 235 ALA A N 1
ATOM 1886 C CA . ALA A 1 235 ? 0.672 -10.034 -25.142 1.00 96.06 235 ALA A CA 1
ATOM 1887 C C . ALA A 1 235 ? -0.200 -9.877 -23.884 1.00 96.06 235 ALA A C 1
ATOM 1889 O O . ALA A 1 235 ? -1.100 -9.043 -23.859 1.00 96.06 235 ALA A O 1
ATOM 1890 N N . SER A 1 236 ? 0.095 -10.643 -22.833 1.00 95.56 236 SER A N 1
ATOM 1891 C CA . SER A 1 236 ? -0.720 -10.713 -21.620 1.00 95.56 236 SER A CA 1
ATOM 1892 C C . SER A 1 236 ? 0.104 -11.054 -20.379 1.00 95.56 236 SER A C 1
ATOM 1894 O O . SER A 1 236 ? 1.214 -11.579 -20.481 1.00 95.56 236 SER A O 1
ATOM 1896 N N . GLY A 1 237 ? -0.483 -10.840 -19.204 1.00 94.19 237 GLY A N 1
ATOM 1897 C CA . GLY A 1 237 ? 0.069 -11.201 -17.901 1.00 94.19 237 GLY A CA 1
ATOM 1898 C C . GLY A 1 237 ? 0.641 -10.002 -17.140 1.00 94.19 237 GLY A C 1
ATOM 1899 O O . GLY A 1 237 ? 0.574 -8.871 -17.616 1.00 94.19 237 GLY A O 1
ATOM 1900 N N . PRO A 1 238 ? 1.198 -10.214 -15.938 1.00 95.94 238 PRO A N 1
ATOM 1901 C CA . PRO A 1 238 ? 1.717 -9.128 -15.116 1.00 95.94 238 PRO A CA 1
ATOM 1902 C C . PRO A 1 238 ? 2.933 -8.470 -15.754 1.00 95.94 238 PRO A C 1
ATOM 1904 O O . PRO A 1 238 ? 3.840 -9.149 -16.236 1.00 95.94 238 PRO A O 1
ATOM 1907 N N . ILE A 1 239 ? 2.995 -7.145 -15.653 1.00 97.50 239 ILE A N 1
ATOM 1908 C CA . ILE A 1 239 ? 4.152 -6.377 -16.124 1.00 97.50 239 ILE A CA 1
ATOM 1909 C C . ILE A 1 239 ? 5.354 -6.556 -15.189 1.00 97.50 239 ILE A C 1
ATOM 1911 O O . ILE A 1 239 ? 6.496 -6.627 -15.634 1.00 97.50 239 ILE A O 1
ATOM 1915 N N . ILE A 1 240 ? 5.109 -6.633 -13.878 1.00 97.81 240 ILE A N 1
ATOM 1916 C CA . ILE A 1 240 ? 6.165 -6.614 -12.860 1.00 97.81 240 ILE A CA 1
ATOM 1917 C C . ILE A 1 240 ? 6.315 -7.993 -12.213 1.00 97.81 240 ILE A C 1
ATOM 1919 O O . ILE A 1 240 ? 5.609 -8.336 -11.260 1.00 97.81 240 ILE A O 1
ATOM 1923 N N . LEU A 1 241 ? 7.278 -8.767 -12.710 1.00 97.19 241 LEU A N 1
ATOM 1924 C CA . LEU A 1 241 ? 7.616 -10.106 -12.221 1.00 97.19 241 LEU A CA 1
ATOM 1925 C C . LEU A 1 241 ? 8.957 -10.103 -11.484 1.00 97.19 241 LEU A C 1
ATOM 1927 O O . LEU A 1 241 ? 9.866 -9.367 -11.841 1.00 97.19 241 LEU A O 1
ATOM 1931 N N . CYS A 1 242 ? 9.086 -10.915 -10.439 1.00 96.31 242 CYS A N 1
ATOM 1932 C CA . CYS A 1 242 ? 10.343 -11.08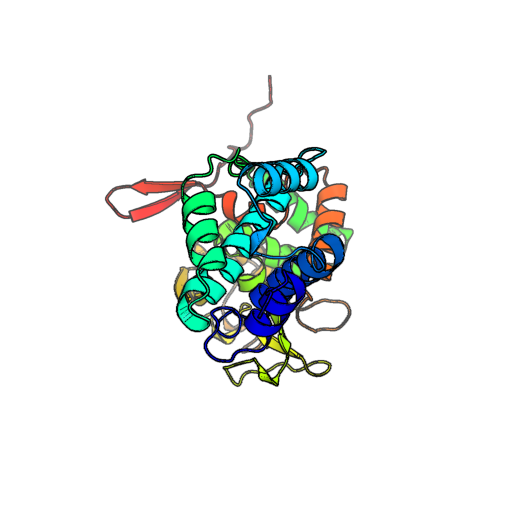3 -9.719 1.00 96.31 242 CYS A CA 1
ATOM 1933 C C . CYS A 1 242 ? 11.285 -11.994 -10.508 1.00 96.31 242 CYS A C 1
ATOM 1935 O O . CYS A 1 242 ? 10.951 -13.138 -10.801 1.00 96.31 242 CYS A O 1
ATOM 1937 N N . GLU A 1 243 ? 12.492 -11.512 -10.774 1.00 95.00 243 GLU A N 1
ATOM 1938 C CA . GLU A 1 243 ? 13.515 -12.180 -11.584 1.00 95.00 243 GLU A CA 1
ATOM 1939 C C . GLU A 1 243 ? 13.921 -13.538 -11.002 1.00 95.00 243 GLU A C 1
ATOM 1941 O O . GLU A 1 243 ? 14.259 -14.461 -11.730 1.00 95.00 243 GLU A O 1
ATOM 1946 N N . LEU A 1 244 ? 13.843 -13.691 -9.676 1.00 92.31 244 LEU A N 1
ATOM 1947 C CA . LEU A 1 244 ? 14.251 -14.917 -8.987 1.00 92.31 244 LEU A CA 1
ATOM 1948 C C . LEU A 1 244 ? 13.300 -16.094 -9.203 1.00 92.31 244 LEU A C 1
ATOM 1950 O O . LEU A 1 244 ? 13.695 -17.237 -8.989 1.00 92.31 244 LEU A O 1
ATOM 1954 N N . ASN A 1 245 ? 12.025 -15.833 -9.489 1.00 92.56 245 ASN A N 1
ATOM 1955 C CA . ASN A 1 245 ? 11.016 -16.891 -9.491 1.00 92.56 245 ASN A CA 1
ATOM 1956 C C . ASN A 1 245 ? 9.887 -16.700 -10.508 1.00 92.56 245 ASN A C 1
ATOM 1958 O O . ASN A 1 245 ? 8.952 -17.493 -10.494 1.00 92.56 245 ASN A O 1
ATOM 1962 N N . ALA A 1 246 ? 9.954 -15.664 -11.346 1.00 93.38 246 ALA A N 1
ATOM 1963 C CA . ALA A 1 246 ? 8.951 -15.296 -12.342 1.00 93.38 246 ALA A CA 1
ATOM 1964 C C . ALA A 1 246 ? 7.531 -15.053 -11.786 1.00 93.38 246 ALA A C 1
ATOM 1966 O O . ALA A 1 246 ? 6.566 -15.011 -12.544 1.00 93.38 246 ALA A O 1
ATOM 1967 N N . TRP A 1 247 ? 7.382 -14.842 -10.472 1.00 95.00 247 TRP A N 1
ATOM 1968 C CA . TRP A 1 247 ? 6.097 -14.509 -9.852 1.00 95.00 247 TRP A CA 1
ATOM 1969 C C . TRP A 1 247 ? 5.996 -13.015 -9.556 1.00 95.00 247 TRP A C 1
ATOM 1971 O O . TRP A 1 247 ? 7.005 -12.383 -9.227 1.00 95.00 247 TRP A O 1
ATOM 1981 N N . PRO A 1 248 ? 4.782 -12.436 -9.557 1.00 96.12 248 PRO A N 1
ATOM 1982 C CA . PRO A 1 248 ? 4.593 -11.078 -9.082 1.00 96.12 248 PRO A CA 1
ATOM 1983 C C . PRO A 1 248 ? 5.130 -10.862 -7.667 1.00 96.12 248 PRO A C 1
ATOM 1985 O O . PRO A 1 248 ? 5.000 -11.704 -6.767 1.00 96.12 248 PRO A O 1
ATOM 1988 N N . TRP A 1 249 ? 5.708 -9.689 -7.440 1.00 96.75 249 TRP A N 1
ATOM 1989 C CA . TRP A 1 249 ? 6.357 -9.389 -6.175 1.00 96.75 249 TRP A CA 1
ATOM 1990 C C . TRP A 1 249 ? 5.391 -9.404 -4.984 1.00 96.75 249 TRP A C 1
ATOM 1992 O O . TRP A 1 249 ? 4.332 -8.779 -4.971 1.00 96.75 249 TRP A O 1
ATOM 2002 N N . PHE A 1 250 ? 5.831 -10.002 -3.875 1.00 94.75 250 PHE A N 1
ATOM 2003 C CA . PHE A 1 250 ? 5.233 -9.699 -2.578 1.00 94.75 250 PHE A CA 1
ATOM 2004 C C . PHE A 1 250 ? 5.650 -8.295 -2.140 1.00 94.75 250 PHE A C 1
ATOM 2006 O O . PHE A 1 250 ? 6.842 -8.014 -2.002 1.00 94.75 250 PHE A O 1
ATOM 2013 N N . GLY A 1 251 ? 4.685 -7.434 -1.802 1.00 93.81 251 GLY A N 1
ATOM 2014 C CA . GLY A 1 251 ? 4.979 -6.030 -1.490 1.00 93.81 251 GLY A CA 1
ATOM 2015 C C . GLY A 1 251 ? 5.989 -5.800 -0.357 1.00 93.81 251 GLY A C 1
ATOM 2016 O O . GLY A 1 251 ? 6.714 -4.810 -0.369 1.00 93.81 251 GLY A O 1
ATOM 2017 N N . PHE A 1 252 ? 6.109 -6.708 0.621 1.00 93.75 252 PHE A N 1
ATOM 2018 C CA . PHE A 1 252 ? 7.157 -6.587 1.646 1.00 93.75 252 PHE A CA 1
ATOM 2019 C C . PHE A 1 252 ? 8.560 -6.917 1.107 1.00 93.75 252 PHE A C 1
ATOM 2021 O O . PHE A 1 252 ? 9.516 -6.244 1.489 1.00 93.75 252 PHE A O 1
ATOM 2028 N N . LYS A 1 253 ? 8.684 -7.906 0.207 1.00 96.38 253 LYS A N 1
ATOM 2029 C CA . LYS A 1 253 ? 9.952 -8.256 -0.452 1.00 96.38 253 LYS A CA 1
ATOM 2030 C C . LYS A 1 253 ? 10.390 -7.128 -1.381 1.00 96.38 253 LYS A C 1
ATOM 2032 O O . LYS A 1 253 ? 11.526 -6.678 -1.268 1.00 96.38 253 LYS A O 1
ATOM 2037 N N . PHE A 1 254 ? 9.458 -6.612 -2.188 1.00 97.75 254 PHE A N 1
ATOM 2038 C CA . PHE A 1 254 ? 9.698 -5.475 -3.076 1.00 97.75 254 PHE A CA 1
ATOM 2039 C C . PHE A 1 254 ? 10.217 -4.264 -2.298 1.00 97.75 254 PHE A C 1
ATOM 2041 O O . PHE A 1 254 ? 11.290 -3.755 -2.591 1.00 97.75 254 PHE A O 1
ATOM 2048 N N . ARG A 1 255 ? 9.523 -3.850 -1.225 1.00 96.50 255 ARG A N 1
ATOM 2049 C CA . ARG A 1 255 ? 9.963 -2.712 -0.393 1.00 96.50 255 ARG A CA 1
ATOM 2050 C C . ARG A 1 255 ? 11.349 -2.897 0.207 1.00 96.50 255 ARG A C 1
ATOM 2052 O O . ARG A 1 255 ? 12.090 -1.924 0.297 1.00 96.50 255 ARG A O 1
ATOM 2059 N N . ARG A 1 256 ? 11.689 -4.112 0.648 1.00 96.94 256 ARG A N 1
ATOM 2060 C CA . ARG A 1 256 ? 13.005 -4.400 1.230 1.00 96.94 256 ARG A CA 1
ATOM 2061 C C . ARG A 1 256 ? 14.108 -4.309 0.175 1.00 96.94 256 ARG A C 1
ATOM 2063 O O . ARG A 1 256 ? 15.134 -3.699 0.451 1.00 96.94 256 ARG A O 1
ATOM 2070 N N . LYS A 1 257 ? 13.887 -4.877 -1.014 1.00 97.81 257 LYS A N 1
ATOM 2071 C CA . LYS A 1 257 ? 14.839 -4.801 -2.133 1.00 97.81 257 LYS A CA 1
ATOM 2072 C C . LYS A 1 257 ? 14.983 -3.376 -2.658 1.00 97.81 257 LYS A C 1
ATOM 2074 O O . LYS A 1 257 ? 16.100 -2.888 -2.747 1.00 97.81 257 LYS A O 1
ATOM 2079 N N . TRP A 1 258 ? 13.870 -2.672 -2.854 1.00 98.25 258 TRP A N 1
ATOM 2080 C CA . TRP A 1 258 ? 13.875 -1.252 -3.200 1.00 98.25 258 TRP A CA 1
ATOM 2081 C C . TRP A 1 258 ? 14.673 -0.419 -2.192 1.00 98.25 258 TRP A C 1
ATOM 2083 O O . TRP A 1 258 ? 15.504 0.388 -2.585 1.00 98.25 258 TRP A O 1
ATOM 2093 N N . ARG A 1 259 ? 14.469 -0.633 -0.881 1.00 97.88 259 ARG A N 1
ATOM 2094 C CA . ARG A 1 259 ? 15.201 0.118 0.151 1.00 97.88 259 ARG A CA 1
ATOM 2095 C C . ARG A 1 259 ? 16.696 -0.187 0.126 1.00 97.88 259 ARG A C 1
ATOM 2097 O O . ARG A 1 259 ? 17.479 0.725 0.341 1.00 97.88 259 ARG A O 1
ATOM 2104 N N . HIS A 1 260 ? 17.078 -1.430 -0.155 1.00 98.12 260 HIS A N 1
ATOM 2105 C CA . HIS A 1 260 ? 18.481 -1.806 -0.300 1.00 98.12 260 HIS A CA 1
ATOM 2106 C C . HIS A 1 260 ? 19.156 -1.069 -1.465 1.00 98.12 260 HIS A C 1
ATOM 2108 O O . HIS A 1 260 ? 20.232 -0.514 -1.279 1.00 98.12 260 HIS A O 1
ATOM 2114 N N . ILE A 1 261 ? 18.490 -0.989 -2.621 1.00 98.44 261 ILE A N 1
ATOM 2115 C CA . ILE A 1 261 ? 18.972 -0.218 -3.778 1.00 98.44 261 ILE A CA 1
ATOM 2116 C C . ILE A 1 261 ? 19.058 1.269 -3.426 1.00 98.44 261 ILE A C 1
ATOM 2118 O O . ILE A 1 261 ? 20.086 1.900 -3.629 1.00 98.44 261 ILE A O 1
ATOM 2122 N N . ALA A 1 262 ? 17.999 1.821 -2.835 1.00 98.00 262 ALA A N 1
ATOM 2123 C CA . ALA A 1 262 ? 17.953 3.223 -2.445 1.00 98.00 262 ALA A CA 1
ATOM 2124 C C . ALA A 1 262 ? 19.047 3.574 -1.410 1.00 98.00 262 ALA A C 1
ATOM 2126 O O . ALA A 1 262 ? 19.611 4.661 -1.464 1.00 98.00 262 ALA A O 1
ATOM 2127 N N . ASP A 1 263 ? 19.376 2.668 -0.479 1.00 98.12 263 ASP A N 1
ATOM 2128 C CA . ASP A 1 263 ? 20.489 2.853 0.465 1.00 98.12 263 ASP A CA 1
ATOM 2129 C C . ASP A 1 263 ? 21.842 2.853 -0.260 1.00 98.12 263 ASP A C 1
ATOM 2131 O O . ASP A 1 263 ? 22.708 3.652 0.084 1.00 98.12 263 ASP A O 1
ATOM 2135 N N . HIS A 1 264 ? 22.006 2.003 -1.279 1.00 98.06 264 HIS A N 1
ATOM 2136 C CA . HIS A 1 264 ? 23.227 1.928 -2.083 1.00 98.06 264 HIS A CA 1
ATOM 2137 C C . HIS A 1 264 ? 23.514 3.237 -2.833 1.00 98.06 264 HIS A C 1
ATOM 2139 O O . HIS A 1 264 ? 24.658 3.675 -2.874 1.00 98.06 264 HIS A O 1
ATOM 2145 N N . VAL A 1 265 ? 22.478 3.895 -3.361 1.00 97.62 265 VAL A N 1
ATOM 2146 C CA . VAL A 1 265 ? 22.602 5.190 -4.060 1.00 97.62 265 VAL A CA 1
ATOM 2147 C C . VAL A 1 265 ? 22.471 6.408 -3.134 1.00 97.62 265 VAL A C 1
ATOM 2149 O O . VAL A 1 265 ? 22.319 7.534 -3.596 1.00 97.62 265 VAL A O 1
ATOM 2152 N N . GLY A 1 266 ? 22.487 6.210 -1.812 1.00 97.31 266 GLY A N 1
ATOM 2153 C CA . GLY A 1 266 ? 22.476 7.311 -0.844 1.00 97.31 266 GLY A CA 1
ATOM 2154 C C . GLY A 1 266 ? 21.145 8.064 -0.715 1.00 97.31 266 GLY A C 1
ATOM 2155 O O . GLY A 1 266 ? 21.115 9.168 -0.173 1.00 97.31 266 GLY A O 1
ATOM 2156 N N . VAL A 1 267 ? 20.022 7.489 -1.162 1.00 96.31 267 VAL A N 1
ATOM 2157 C CA . VAL A 1 267 ? 18.695 8.101 -0.984 1.00 96.31 267 VAL A CA 1
ATOM 2158 C C . VAL A 1 267 ? 18.361 8.162 0.512 1.00 96.31 267 VAL A C 1
ATOM 2160 O O . VAL A 1 267 ? 18.338 7.111 1.166 1.00 96.31 267 VAL A O 1
ATOM 2163 N N . PRO A 1 268 ? 18.027 9.344 1.064 1.00 95.94 268 PRO A N 1
ATOM 2164 C CA . PRO A 1 268 ? 17.698 9.505 2.476 1.00 95.94 268 PRO A CA 1
ATOM 2165 C C . PRO A 1 268 ? 16.665 8.494 3.000 1.00 95.94 268 PRO A C 1
ATOM 2167 O O . PRO A 1 268 ? 15.731 8.083 2.303 1.00 95.94 268 PRO A O 1
ATOM 2170 N N . ARG A 1 269 ? 16.824 8.067 4.259 1.00 93.50 269 ARG A N 1
ATOM 2171 C CA . ARG A 1 269 ? 15.954 7.047 4.883 1.00 93.50 269 ARG A CA 1
ATOM 2172 C C . ARG A 1 269 ? 14.522 7.517 5.121 1.00 93.50 269 ARG A C 1
ATOM 2174 O O . ARG A 1 269 ? 13.612 6.695 5.260 1.00 93.50 269 ARG A O 1
ATOM 2181 N N . ASP A 1 270 ? 14.320 8.822 5.206 1.00 91.94 270 ASP A N 1
ATOM 2182 C CA . ASP A 1 270 ? 13.006 9.433 5.308 1.00 91.94 270 ASP A CA 1
ATOM 2183 C C . ASP A 1 270 ? 12.267 9.448 3.962 1.00 91.94 270 ASP A C 1
ATOM 2185 O O . ASP A 1 270 ? 11.049 9.600 3.989 1.00 91.94 270 ASP A O 1
ATOM 2189 N N . ILE A 1 271 ? 12.939 9.196 2.829 1.00 93.50 271 ILE A N 1
ATOM 2190 C CA . ILE A 1 271 ? 12.323 8.906 1.527 1.00 93.50 271 ILE A CA 1
ATOM 2191 C C . ILE A 1 271 ? 12.036 7.405 1.430 1.00 93.50 271 ILE A C 1
ATOM 2193 O O . ILE A 1 271 ? 12.894 6.539 1.615 1.00 93.50 271 ILE A O 1
ATOM 2197 N N . LYS A 1 272 ? 10.785 7.066 1.135 1.00 94.31 272 LYS A N 1
ATOM 2198 C CA . LYS A 1 272 ? 10.296 5.690 1.015 1.00 94.31 272 LYS A CA 1
ATOM 2199 C C . LYS A 1 272 ? 9.755 5.476 -0.390 1.00 94.31 272 LYS A C 1
ATOM 2201 O O . LYS A 1 272 ? 9.298 6.412 -1.030 1.00 94.31 272 LYS A O 1
ATOM 2206 N N . ASN A 1 273 ? 9.653 4.221 -0.825 1.00 94.75 273 ASN A N 1
ATOM 2207 C CA . ASN A 1 273 ? 9.080 3.899 -2.136 1.00 94.75 273 ASN A CA 1
ATOM 2208 C C . ASN A 1 273 ? 7.678 4.505 -2.367 1.00 94.75 273 ASN A C 1
ATOM 2210 O O . ASN A 1 273 ? 7.327 4.867 -3.486 1.00 94.75 273 ASN A O 1
ATOM 2214 N N . MET A 1 274 ? 6.869 4.656 -1.314 1.00 90.38 274 MET A N 1
ATOM 2215 C CA . MET A 1 274 ? 5.548 5.279 -1.443 1.00 90.38 274 MET A CA 1
ATOM 2216 C C . MET A 1 274 ? 5.595 6.770 -1.805 1.00 90.38 274 MET A C 1
ATOM 2218 O O . MET A 1 274 ? 4.569 7.304 -2.219 1.00 90.38 274 MET A O 1
ATOM 2222 N N . ASP A 1 275 ? 6.745 7.421 -1.628 1.00 90.81 275 ASP A N 1
ATOM 2223 C CA . ASP A 1 275 ? 6.970 8.833 -1.930 1.00 90.81 275 ASP A CA 1
ATOM 2224 C C . ASP A 1 275 ? 7.366 9.036 -3.408 1.00 90.81 275 ASP A C 1
ATOM 2226 O O . ASP A 1 275 ? 7.386 10.170 -3.879 1.00 90.81 275 ASP A O 1
ATOM 2230 N N . SER A 1 276 ? 7.559 7.951 -4.181 1.00 88.75 276 SER A N 1
ATOM 2231 C CA . SER A 1 276 ? 7.738 8.001 -5.647 1.00 88.75 276 SER A CA 1
ATOM 2232 C C . SER A 1 276 ? 6.603 8.745 -6.334 1.00 88.75 276 SER A C 1
ATOM 2234 O O . SER A 1 276 ? 6.832 9.623 -7.157 1.00 88.75 276 SER A O 1
ATOM 2236 N N . ARG A 1 277 ? 5.365 8.464 -5.918 1.00 82.31 277 ARG A N 1
ATOM 2237 C CA . ARG A 1 277 ? 4.172 9.112 -6.473 1.00 82.31 277 ARG A CA 1
ATOM 2238 C C . ARG A 1 277 ? 3.999 10.571 -6.044 1.00 82.31 277 ARG A C 1
ATOM 2240 O O . ARG A 1 277 ? 3.092 11.238 -6.523 1.00 82.31 277 ARG A O 1
ATOM 2247 N N . ALA A 1 278 ? 4.786 11.043 -5.077 1.00 68.56 278 ALA A N 1
ATOM 2248 C CA . ALA A 1 278 ? 4.771 12.436 -4.636 1.00 68.56 278 ALA A CA 1
ATOM 2249 C C . ALA A 1 278 ? 5.791 13.296 -5.410 1.00 68.56 278 ALA A C 1
ATOM 2251 O O . ALA A 1 278 ? 5.800 14.517 -5.242 1.00 68.56 278 ALA A O 1
ATOM 2252 N N . GLY A 1 279 ? 6.624 12.675 -6.259 1.00 55.91 279 GLY A N 1
ATOM 2253 C CA . GLY A 1 279 ? 7.678 13.337 -7.030 1.00 55.91 279 GLY A CA 1
ATOM 2254 C C . GLY A 1 279 ? 7.174 14.294 -8.114 1.00 55.91 279 GLY A C 1
ATOM 2255 O O . GLY A 1 279 ? 7.839 15.284 -8.402 1.00 55.91 279 GLY A O 1
ATOM 2256 N N . ALA A 1 280 ? 5.970 14.087 -8.665 1.00 57.03 280 ALA A N 1
ATOM 2257 C CA . ALA A 1 280 ? 5.360 15.070 -9.564 1.00 57.03 280 ALA A CA 1
ATOM 2258 C C . ALA A 1 280 ? 4.520 16.098 -8.796 1.00 57.03 280 ALA A C 1
ATOM 2260 O O . ALA A 1 280 ? 3.686 15.770 -7.943 1.00 57.03 280 ALA A O 1
ATOM 2261 N N . LYS A 1 281 ? 4.684 17.373 -9.142 1.00 54.53 281 LYS A N 1
ATOM 2262 C CA . LYS A 1 281 ? 3.746 18.432 -8.783 1.00 54.53 281 LYS A CA 1
ATOM 2263 C C . LYS A 1 281 ? 2.579 18.370 -9.764 1.00 54.53 281 LYS A C 1
ATOM 2265 O O . LYS A 1 281 ? 2.746 18.629 -10.949 1.00 54.53 281 LYS A O 1
ATOM 2270 N N . VAL A 1 282 ? 1.389 18.033 -9.279 1.00 55.41 282 VAL A N 1
ATOM 2271 C CA . VAL A 1 282 ? 0.164 18.231 -10.059 1.00 55.41 282 VAL A CA 1
ATOM 2272 C C . VAL A 1 282 ? -0.200 19.709 -9.940 1.00 55.41 282 VAL A C 1
ATOM 2274 O O . VAL A 1 282 ? -0.544 20.181 -8.858 1.00 55.41 282 VAL A O 1
ATOM 2277 N N . VAL A 1 283 ? -0.037 20.455 -11.027 1.00 47.88 283 VAL A N 1
ATOM 2278 C CA . VAL A 1 283 ? -0.417 21.864 -11.136 1.00 47.88 283 VAL A CA 1
ATOM 2279 C C . VAL A 1 283 ? -1.688 21.933 -11.958 1.00 47.88 283 VAL A C 1
ATOM 2281 O O . VAL A 1 283 ? -1.723 21.454 -13.085 1.00 47.88 283 VAL A O 1
ATOM 2284 N N . ARG A 1 284 ? -2.734 22.547 -11.415 1.00 40.47 284 ARG A N 1
ATOM 2285 C CA . ARG A 1 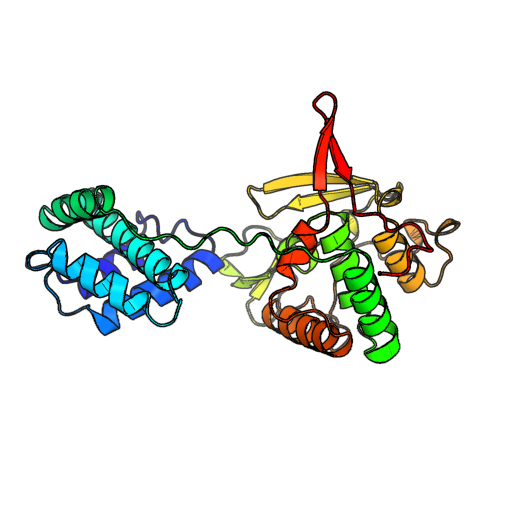284 ? -3.967 22.756 -12.165 1.00 40.47 284 ARG A CA 1
ATOM 2286 C C . ARG A 1 284 ? -3.839 24.027 -13.000 1.00 40.47 284 ARG A C 1
ATOM 2288 O O . ARG A 1 284 ? -3.681 25.105 -12.436 1.00 40.47 284 ARG A O 1
ATOM 2295 N N . ILE A 1 285 ? -3.890 23.905 -14.324 1.00 46.34 285 ILE A N 1
ATOM 2296 C CA . ILE A 1 285 ? -3.852 25.034 -15.266 1.00 46.34 285 ILE A CA 1
ATOM 2297 C C . ILE A 1 285 ? -5.091 24.935 -16.156 1.00 46.34 285 ILE A C 1
ATOM 2299 O O . ILE A 1 285 ? -5.342 23.888 -16.748 1.00 46.34 285 ILE A O 1
ATOM 2303 N N . ALA A 1 286 ? -5.892 26.005 -16.217 1.00 48.94 286 ALA A N 1
ATOM 2304 C CA . ALA A 1 286 ? -7.129 26.064 -17.010 1.00 48.94 286 ALA A CA 1
ATOM 2305 C C . ALA A 1 286 ? -8.068 24.853 -16.786 1.00 48.94 286 ALA A C 1
ATOM 2307 O O . ALA A 1 286 ? -8.588 24.252 -17.722 1.00 48.94 286 ALA A O 1
ATOM 2308 N N . GLY A 1 287 ? -8.231 24.437 -15.526 1.00 35.91 287 GLY A N 1
ATOM 2309 C CA . GLY A 1 287 ? -9.095 23.314 -15.150 1.00 35.91 287 GLY A CA 1
ATOM 2310 C C . GLY A 1 287 ? -8.510 21.915 -15.390 1.00 35.91 287 GLY A C 1
ATOM 2311 O O . GLY A 1 287 ? -9.077 20.962 -14.856 1.00 35.91 287 GLY A O 1
ATOM 2312 N N . ARG A 1 288 ? -7.372 21.787 -16.090 1.00 34.94 288 ARG A N 1
ATOM 2313 C CA . ARG A 1 288 ? -6.667 20.520 -16.348 1.00 34.94 288 ARG A CA 1
ATOM 2314 C C . ARG A 1 288 ? -5.531 20.301 -15.349 1.00 34.94 288 ARG A C 1
ATOM 2316 O O . ARG A 1 288 ? -4.774 21.223 -15.048 1.00 34.94 288 ARG A O 1
ATOM 2323 N N . ASP A 1 289 ? -5.391 19.071 -14.869 1.00 44.19 289 ASP A N 1
ATOM 2324 C CA . ASP A 1 289 ? -4.293 18.665 -13.991 1.00 44.19 289 ASP A CA 1
ATOM 2325 C C . ASP A 1 289 ? -3.034 18.389 -14.831 1.00 44.19 289 ASP A C 1
ATOM 2327 O O . ASP A 1 289 ? -2.949 17.400 -15.559 1.00 44.19 289 ASP A O 1
ATOM 2331 N N . ILE A 1 290 ? -2.048 19.283 -14.751 1.00 51.47 290 ILE A N 1
ATOM 2332 C CA . ILE A 1 290 ? -0.770 19.197 -15.464 1.00 51.47 290 ILE A CA 1
ATOM 2333 C C . ILE A 1 290 ? 0.303 18.644 -14.529 1.00 51.47 290 ILE A C 1
ATOM 2335 O O . ILE A 1 290 ? 0.526 19.150 -13.430 1.00 51.47 290 ILE A O 1
ATOM 2339 N N . ARG A 1 291 ? 1.003 17.602 -14.981 1.00 58.88 291 ARG A N 1
ATOM 2340 C CA . ARG A 1 291 ? 2.129 17.009 -14.254 1.00 58.88 291 ARG A CA 1
ATOM 2341 C C . ARG A 1 291 ? 3.388 17.829 -14.515 1.00 58.88 291 ARG A C 1
ATOM 2343 O O . ARG A 1 291 ? 3.880 17.877 -15.638 1.00 58.88 291 ARG A O 1
ATOM 2350 N N . VAL A 1 292 ? 3.911 18.459 -13.472 1.00 52.88 292 VAL A N 1
ATOM 2351 C CA . VAL A 1 292 ? 5.195 19.157 -13.486 1.00 52.88 292 VAL A CA 1
ATOM 2352 C C . VAL A 1 292 ? 6.161 18.358 -12.625 1.00 52.88 292 VAL A C 1
ATOM 2354 O O . VAL A 1 292 ? 6.032 18.303 -11.404 1.00 52.88 292 VAL A O 1
ATOM 2357 N N . PHE A 1 293 ? 7.124 17.710 -13.264 1.00 53.22 293 PHE A N 1
ATOM 2358 C CA . PHE A 1 293 ? 8.284 17.157 -12.574 1.00 53.22 293 PHE A CA 1
ATOM 2359 C C . PHE A 1 293 ? 9.280 18.297 -12.344 1.00 53.22 293 PHE A C 1
ATOM 2361 O O . PHE A 1 293 ? 9.407 19.167 -13.210 1.00 53.22 293 PHE A O 1
ATOM 2368 N N . GLU A 1 294 ? 9.982 18.317 -11.209 1.00 48.25 294 GLU A N 1
ATOM 2369 C CA . GLU A 1 294 ? 11.148 19.194 -11.050 1.00 48.25 294 GLU A CA 1
ATOM 2370 C C . GLU A 1 294 ? 12.196 18.787 -12.098 1.00 48.25 294 GLU A C 1
ATOM 2372 O O . GLU A 1 294 ? 12.963 17.840 -11.925 1.00 48.25 294 GLU A O 1
ATOM 2377 N N . ARG A 1 295 ? 12.172 19.464 -13.250 1.00 38.09 295 ARG A N 1
ATOM 2378 C CA . ARG A 1 295 ? 13.201 19.343 -14.279 1.00 38.09 295 ARG A CA 1
ATOM 2379 C C . ARG A 1 295 ? 14.406 20.136 -13.794 1.00 38.09 295 ARG A C 1
ATOM 2381 O O . ARG A 1 295 ? 14.391 21.363 -13.860 1.00 38.09 295 ARG A O 1
ATOM 2388 N N . HIS A 1 296 ? 15.447 19.450 -13.334 1.00 36.88 296 HIS A N 1
ATOM 2389 C CA . HIS A 1 296 ? 16.767 20.068 -13.299 1.00 36.88 296 HIS A CA 1
ATOM 2390 C C . HIS A 1 296 ? 17.225 20.271 -14.745 1.00 36.88 296 HIS A C 1
ATOM 2392 O O . HIS A 1 296 ? 17.231 19.334 -15.544 1.00 36.88 296 HIS A O 1
ATOM 2398 N N . ARG A 1 297 ? 17.565 21.513 -15.102 1.00 26.95 297 ARG A N 1
ATOM 2399 C CA . ARG A 1 297 ? 18.328 21.773 -16.326 1.00 26.95 297 ARG A CA 1
ATOM 2400 C C . ARG A 1 297 ? 19.747 21.232 -16.101 1.00 26.95 297 ARG A C 1
ATOM 2402 O O . ARG A 1 297 ? 20.293 21.482 -15.025 1.00 26.95 297 ARG A O 1
ATOM 2409 N N . PRO A 1 298 ? 20.361 20.528 -17.066 1.00 25.56 298 PRO A N 1
ATOM 2410 C CA . PRO A 1 298 ? 21.767 20.153 -16.956 1.00 25.56 298 PRO A CA 1
ATOM 2411 C C . PRO A 1 298 ? 22.612 21.427 -16.780 1.00 25.56 298 PRO A C 1
ATOM 2413 O O . PRO A 1 298 ? 22.543 22.312 -17.630 1.00 25.56 298 PRO A O 1
ATOM 2416 N N . GLY A 1 299 ? 23.363 21.548 -15.676 1.00 29.91 299 GLY A N 1
ATOM 2417 C CA . GLY A 1 299 ? 24.394 22.588 -15.521 1.00 29.91 299 GLY A CA 1
ATOM 2418 C C . GLY A 1 299 ? 24.342 23.522 -14.302 1.00 29.91 299 GLY A C 1
ATOM 2419 O O . GLY A 1 299 ? 25.239 24.352 -14.184 1.00 29.91 299 GLY A O 1
ATOM 2420 N N . GLN A 1 300 ? 23.387 23.422 -13.369 1.00 28.02 300 GLN A N 1
ATOM 2421 C CA . GLN A 1 300 ? 23.487 24.194 -12.116 1.00 28.02 300 GLN A CA 1
ATOM 2422 C C . GLN A 1 300 ? 24.327 23.447 -11.071 1.00 28.02 300 GLN A C 1
ATOM 2424 O O . GLN A 1 300 ? 23.876 22.473 -10.476 1.00 28.02 300 GLN A O 1
ATOM 2429 N N . ARG A 1 301 ? 25.567 23.908 -10.862 1.00 26.92 301 ARG A N 1
ATOM 2430 C CA . ARG A 1 301 ? 26.382 23.555 -9.690 1.00 26.92 301 ARG A CA 1
ATOM 2431 C C . ARG A 1 301 ? 25.836 24.296 -8.466 1.00 26.92 301 ARG A C 1
ATOM 2433 O O . ARG A 1 301 ? 25.496 25.472 -8.570 1.00 26.92 301 ARG A O 1
ATOM 2440 N N . HIS A 1 302 ? 25.753 23.601 -7.334 1.00 36.00 302 HIS A N 1
ATOM 2441 C CA . HIS A 1 302 ? 25.361 24.188 -6.055 1.00 36.00 302 HIS A CA 1
ATOM 2442 C C . HIS A 1 302 ? 26.416 25.194 -5.572 1.00 36.00 302 HIS A C 1
ATOM 2444 O O . HIS A 1 302 ? 27.612 24.905 -5.637 1.00 36.00 302 HIS A O 1
ATOM 2450 N N . ALA A 1 303 ? 25.942 26.356 -5.120 1.00 31.03 303 ALA A N 1
ATOM 2451 C CA . ALA A 1 303 ? 26.647 27.210 -4.168 1.00 31.03 303 ALA A CA 1
ATOM 2452 C C . ALA A 1 303 ? 26.419 26.681 -2.746 1.00 31.03 303 ALA A C 1
ATOM 2454 O O . ALA A 1 303 ? 25.334 26.087 -2.523 1.00 31.03 303 ALA A O 1
#

Foldseek 3Di:
DQAFLLNLLVCLLPDPPHPLVVDAPVVNVVLNVLSVVCCVVGGRDGLQVDDLVNLVVQLCVQCPPNNNVRSVSNLVSLLRSLVCCCPPVVDPSSVVVNVSSVPDDGDHDDDDLDADAPVLLVLLLCCCCPVVVNLLLNLLSLCCQQVLAASCQALNAWDAPVSDPDPPFPDDPRTGTDNHFKLQQQDQQRWGWGQGPPVRDTDTDRCVSRVSNLVSQCVVLVHDSVPDTSVSDDNIDGPRAGPVPRHRDHPVVSQVSSVVSSVVSVNDPSDGSRSSSVQWDQDQDPNDGDTDGPDDDPDDDDD